Protein AF-A0A0M0G4I4-F1 (afdb_monomer_lite)

Foldseek 3Di:
DVLLLLLLLVLLLQADWDKDQDPDDDDDDDDDDDPDVVSVVSSVVSVVVLVVSVVVCVVPPPPPPPDDPPDDDQDDDPLRNLNCCRVPLSNVLSVLVSVLSVCLVVQVVPPPVSNLVSLVVSLVSLVVSLVSLVPDDHDDPLVVVLSVLSNVLSVLSSVLSVLVSCCVVPVVSSVVSVVSSVVSVVSSVVSVVSSCVVQVVSRIHIDDD

pLDDT: mean 72.02, std 23.61, range [25.58, 97.56]

Sequence (209 aa):
MKKILIIMLLALLLSGCGLQKAAKVLTADSEAEDKTAEAEAKLEESKKELERLKEEMDGSLGDALKEDSEGAASPGTPEEQFEHFVDVDMAEVGELEMDIQDRILQASEQPVEELIEVLDQAIIDYDEVIERVEAIKVDSEELQKAKEGALEGVNLYKESLVLYRETFDDPSKEAEMIAKGDEFEKSAAAFHDDLNELAAKYGYTYTQP

Organism: NCBI:txid189381

Radius of gyration: 17.95 Å; chains: 1; bounding box: 50×32×50 Å

Secondary structure (DSSP, 8-state):
-HHHHHHHHT--SSTT-EEEE-------------TTTHHHHHHHHHHHHHHHHHHHHHHHSTTTS-S-SS-PPPPSSHHHHHHHIIIIIIHHHHHHHHHHHHHHHHHTTS-HHHHHHHHHHHHHHHHHHHHHHHH----SHHHHHHHHHHHHHHHHHHHHHHHHHHTTT-GGGHHHHHHHHHHHHHHHHHHHHHHHHHHHHHTEEEE--

Structure (mmCIF, N/CA/C/O backbone):
data_AF-A0A0M0G4I4-F1
#
_entry.id   AF-A0A0M0G4I4-F1
#
loop_
_atom_site.group_PDB
_atom_site.id
_atom_site.type_symbol
_atom_site.label_atom_id
_atom_site.label_alt_id
_atom_site.label_comp_id
_atom_site.label_asym_id
_atom_site.label_entity_id
_atom_site.label_seq_id
_atom_site.pdbx_PDB_ins_code
_atom_site.Cartn_x
_atom_site.Cartn_y
_atom_site.Cartn_z
_atom_site.occupancy
_atom_site.B_iso_or_equiv
_atom_site.auth_seq_id
_atom_site.auth_comp_id
_atom_site.auth_asym_id
_atom_site.auth_atom_id
_atom_site.pdbx_PDB_model_num
ATOM 1 N N . MET A 1 1 ? 19.570 -2.386 -9.472 1.00 41.84 1 MET A N 1
ATOM 2 C CA . MET A 1 1 ? 18.477 -3.345 -9.758 1.00 41.84 1 MET A CA 1
ATOM 3 C C . MET A 1 1 ? 18.197 -4.281 -8.586 1.00 41.84 1 MET A C 1
ATOM 5 O O . MET A 1 1 ? 17.224 -4.014 -7.909 1.00 41.84 1 MET A O 1
ATOM 9 N N . LYS A 1 2 ? 19.040 -5.269 -8.225 1.00 33.91 2 LYS A N 1
ATOM 10 C CA . LYS A 1 2 ? 18.748 -6.137 -7.051 1.00 33.91 2 LYS A CA 1
ATOM 11 C C . LYS A 1 2 ? 18.517 -5.374 -5.735 1.00 33.91 2 LYS A C 1
ATOM 13 O O . LYS A 1 2 ? 17.589 -5.691 -5.022 1.00 33.91 2 LYS A O 1
ATOM 18 N N . LYS A 1 3 ? 19.299 -4.324 -5.455 1.00 35.59 3 LYS A N 1
ATOM 19 C CA . LYS A 1 3 ? 19.133 -3.482 -4.250 1.00 35.59 3 LYS A CA 1
ATOM 20 C C . LYS A 1 3 ? 17.876 -2.602 -4.243 1.00 35.59 3 LYS A C 1
ATOM 22 O O . LYS A 1 3 ? 17.444 -2.199 -3.179 1.00 35.59 3 LYS A O 1
ATOM 27 N N . ILE A 1 4 ? 17.332 -2.304 -5.422 1.00 45.53 4 ILE A N 1
ATOM 28 C CA . ILE A 1 4 ? 16.126 -1.481 -5.600 1.00 45.53 4 ILE A CA 1
ATOM 29 C C . ILE A 1 4 ? 14.891 -2.321 -5.271 1.00 45.53 4 ILE A C 1
ATOM 31 O O . ILE A 1 4 ? 14.022 -1.898 -4.525 1.00 45.53 4 ILE A O 1
ATOM 35 N N . LEU A 1 5 ? 14.886 -3.554 -5.777 1.00 43.03 5 LEU A N 1
ATOM 36 C CA . LEU A 1 5 ? 13.853 -4.549 -5.524 1.00 43.03 5 LEU A CA 1
ATOM 37 C C . LEU A 1 5 ? 13.680 -4.843 -4.030 1.00 43.03 5 LEU A C 1
ATOM 39 O O . LEU A 1 5 ? 12.562 -4.948 -3.558 1.00 43.03 5 LEU A O 1
ATOM 43 N N . ILE A 1 6 ? 14.784 -4.901 -3.280 1.00 41.69 6 ILE A N 1
ATOM 44 C CA . ILE A 1 6 ? 14.775 -5.145 -1.827 1.00 41.69 6 ILE A CA 1
ATOM 45 C C . ILE A 1 6 ? 14.033 -4.0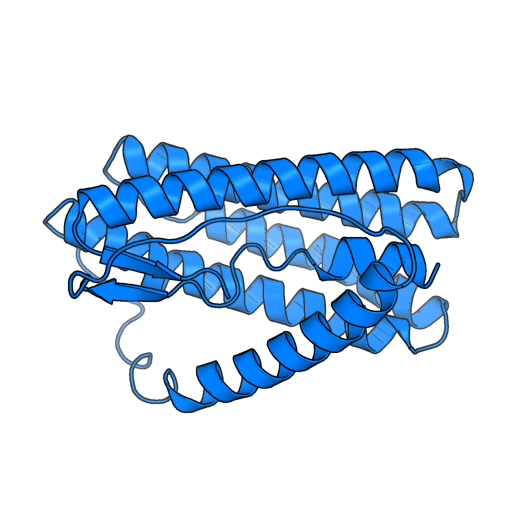41 -1.060 1.00 41.69 6 ILE A C 1
ATOM 47 O O . ILE A 1 6 ? 13.335 -4.347 -0.103 1.00 41.69 6 ILE A O 1
ATOM 51 N N . ILE A 1 7 ? 14.165 -2.778 -1.480 1.00 44.12 7 ILE A N 1
ATOM 52 C CA . ILE A 1 7 ? 13.488 -1.642 -0.833 1.00 44.12 7 ILE A CA 1
ATOM 53 C C . ILE A 1 7 ? 11.980 -1.693 -1.127 1.00 44.12 7 ILE A C 1
ATOM 55 O O . ILE A 1 7 ? 11.171 -1.458 -0.243 1.00 44.12 7 ILE A O 1
ATOM 59 N N . MET A 1 8 ? 11.587 -2.098 -2.340 1.00 44.47 8 MET A N 1
ATOM 60 C CA . MET A 1 8 ? 10.169 -2.225 -2.709 1.00 44.47 8 MET A CA 1
ATOM 61 C C . MET A 1 8 ? 9.466 -3.464 -2.153 1.00 44.47 8 MET A C 1
ATOM 63 O O . MET A 1 8 ? 8.244 -3.462 -2.065 1.00 44.47 8 MET A O 1
ATOM 67 N N . LEU A 1 9 ? 10.217 -4.506 -1.786 1.00 44.31 9 LEU A N 1
ATOM 68 C CA . LEU A 1 9 ? 9.689 -5.765 -1.244 1.00 44.31 9 LEU A CA 1
ATOM 69 C C . LEU A 1 9 ? 9.379 -5.716 0.256 1.00 44.31 9 LEU A C 1
ATOM 71 O O . LEU A 1 9 ? 8.634 -6.555 0.745 1.00 44.31 9 LEU A O 1
ATOM 75 N N . LEU A 1 10 ? 9.925 -4.738 0.985 1.00 46.41 10 LEU A N 1
ATOM 76 C CA . LEU A 1 10 ? 9.597 -4.485 2.396 1.00 46.41 10 LEU A CA 1
ATOM 77 C C . LEU A 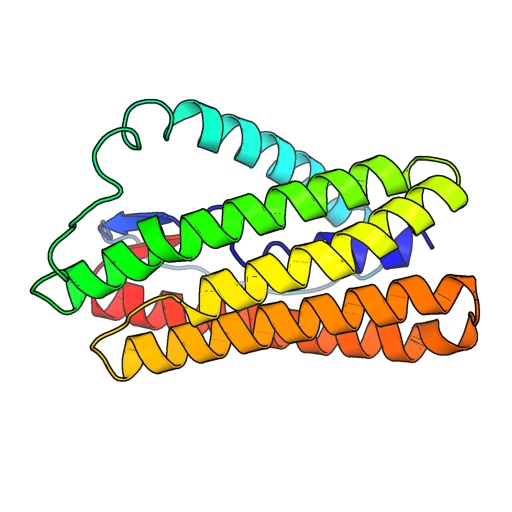1 10 ? 8.230 -3.794 2.575 1.00 46.41 10 LEU A C 1
ATOM 79 O O . LEU A 1 10 ? 7.825 -3.490 3.691 1.00 46.41 10 LEU A O 1
ATOM 83 N N . ALA A 1 11 ? 7.511 -3.564 1.478 1.00 46.81 11 ALA A N 1
ATOM 84 C CA . ALA A 1 11 ? 6.229 -2.880 1.409 1.00 46.81 11 ALA A CA 1
ATOM 85 C C . ALA A 1 11 ? 5.021 -3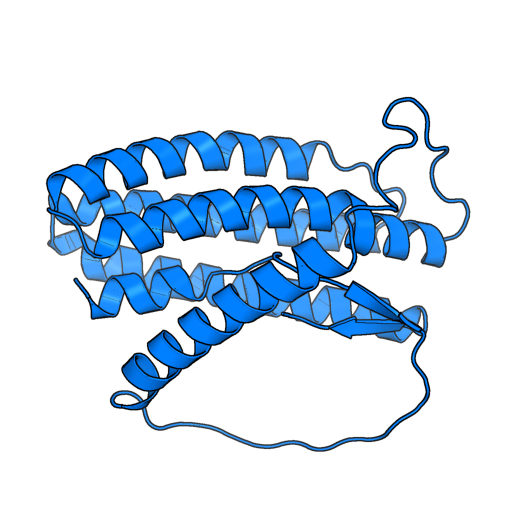.755 1.771 1.00 46.81 11 ALA A C 1
ATOM 87 O O . ALA A 1 11 ? 3.966 -3.673 1.145 1.00 46.81 11 ALA A O 1
ATOM 88 N N . LEU A 1 12 ? 5.168 -4.603 2.783 1.00 51.34 12 LEU A N 1
ATOM 89 C CA . LEU A 1 12 ? 4.065 -5.357 3.364 1.00 51.34 12 LEU A CA 1
ATOM 90 C C . LEU A 1 12 ? 3.257 -4.409 4.264 1.00 51.34 12 LEU A C 1
ATOM 92 O O . LEU A 1 12 ? 3.410 -4.412 5.481 1.00 51.34 12 LEU A O 1
ATOM 96 N N . LEU A 1 13 ? 2.438 -3.544 3.650 1.00 52.09 13 LEU A N 1
ATOM 97 C CA . LEU A 1 13 ? 1.583 -2.598 4.376 1.00 52.09 13 LEU A CA 1
ATOM 98 C C . LEU A 1 13 ? 0.568 -3.299 5.284 1.00 52.09 13 LEU A C 1
ATOM 100 O O . LEU A 1 13 ? 0.167 -2.725 6.286 1.00 52.09 13 LEU A O 1
ATOM 104 N N . LEU A 1 14 ? 0.056 -4.471 4.896 1.00 50.75 14 LEU A N 1
ATOM 105 C CA . LEU A 1 14 ? -1.190 -5.005 5.471 1.00 50.75 14 LEU A CA 1
ATOM 106 C C . LEU A 1 14 ? -1.235 -6.528 5.607 1.00 50.75 14 LEU A C 1
ATOM 108 O O . LEU A 1 14 ? -2.217 -7.085 6.096 1.00 50.75 14 LEU A O 1
ATOM 112 N N . SER A 1 15 ? -0.198 -7.231 5.165 1.00 40.00 15 SER A N 1
ATOM 113 C CA . SER A 1 15 ? -0.203 -8.689 5.055 1.00 40.00 15 SER A CA 1
ATOM 114 C C . SER A 1 15 ? -0.006 -9.366 6.414 1.00 40.00 15 SER A C 1
ATOM 116 O O . SER A 1 15 ? 1.083 -9.837 6.722 1.00 40.00 15 SER A O 1
ATOM 118 N N . GLY A 1 16 ? -1.063 -9.414 7.227 1.00 48.16 16 GLY A N 1
ATOM 119 C CA . GLY A 1 16 ? -1.112 -10.199 8.467 1.00 48.16 16 GLY A CA 1
ATOM 120 C C . GLY A 1 16 ? -1.343 -9.392 9.742 1.00 48.16 16 GLY A C 1
ATOM 121 O O . GLY A 1 16 ? -0.854 -9.768 10.806 1.00 48.16 16 GLY A O 1
ATOM 122 N N . CYS A 1 17 ? -2.071 -8.281 9.662 1.00 57.50 17 CYS A N 1
ATOM 123 C CA . CYS A 1 17 ? -2.451 -7.509 10.837 1.00 57.50 17 CYS A CA 1
ATOM 124 C C . CYS A 1 17 ? -3.452 -8.303 11.687 1.00 57.50 17 CYS A C 1
ATOM 126 O O . CYS A 1 17 ? -4.595 -8.484 11.286 1.00 57.50 17 CYS A O 1
ATOM 128 N N . GLY A 1 18 ? -3.014 -8.791 12.848 1.00 53.59 18 GLY A N 1
ATOM 129 C CA . GLY A 1 18 ? -3.869 -9.541 13.767 1.00 53.59 18 GLY A CA 1
ATOM 130 C C . GLY A 1 18 ? -4.005 -8.844 15.113 1.00 53.59 18 GLY A C 1
ATOM 131 O O . GLY A 1 18 ? -2.999 -8.501 15.754 1.00 53.59 18 GLY A O 1
ATOM 132 N N . LEU A 1 19 ? -5.244 -8.676 15.573 1.00 53.19 19 LEU A N 1
ATOM 133 C CA . LEU A 1 19 ? -5.531 -8.210 16.924 1.00 53.19 19 LEU A CA 1
ATOM 134 C C . LEU A 1 19 ? -5.525 -9.368 17.923 1.00 53.19 19 LEU A C 1
ATOM 136 O O . LEU A 1 19 ? -6.293 -10.324 17.852 1.00 53.19 19 LEU A O 1
ATOM 140 N N . GLN A 1 20 ? -4.682 -9.252 18.947 1.00 67.12 20 GLN A N 1
ATOM 141 C CA . GLN A 1 20 ? -4.711 -10.142 20.106 1.00 67.12 20 GLN A CA 1
ATOM 142 C C . GLN A 1 20 ? -5.132 -9.364 21.343 1.00 67.12 20 GLN A C 1
ATOM 144 O O . GLN A 1 20 ? -4.595 -8.304 21.646 1.00 67.12 20 GLN A O 1
ATOM 149 N N . LYS A 1 21 ? -6.078 -9.889 22.123 1.00 55.81 21 LYS A N 1
ATOM 150 C CA . LYS A 1 21 ? -6.485 -9.235 23.372 1.00 55.81 21 LYS A CA 1
ATOM 151 C C . LYS A 1 21 ? -5.290 -9.131 24.323 1.00 55.81 21 LYS A C 1
ATOM 153 O O . LYS A 1 21 ? -4.712 -10.151 24.705 1.00 55.81 21 LYS A O 1
ATOM 158 N N . ALA A 1 22 ? -4.935 -7.912 24.728 1.00 47.72 22 ALA A N 1
ATOM 159 C CA . ALA A 1 22 ? -3.676 -7.652 25.414 1.00 47.72 22 ALA A CA 1
ATOM 160 C C . ALA A 1 22 ? -3.642 -8.304 26.811 1.00 47.72 22 ALA A C 1
ATOM 162 O O . ALA A 1 22 ? -4.181 -7.785 27.795 1.00 47.72 22 ALA A O 1
ATOM 163 N N . ALA A 1 23 ? -2.957 -9.443 26.932 1.00 38.00 23 ALA A N 1
ATOM 164 C CA . ALA A 1 23 ? -2.500 -9.956 28.216 1.00 38.00 23 ALA A CA 1
ATOM 165 C C . ALA A 1 23 ? -1.221 -9.198 28.608 1.00 38.00 23 ALA A C 1
ATOM 167 O O . ALA A 1 23 ? -0.143 -9.434 28.081 1.00 38.00 23 ALA A O 1
ATOM 168 N N . LYS A 1 24 ? -1.375 -8.251 29.533 1.00 32.72 24 LYS A N 1
ATOM 169 C CA . LYS A 1 24 ? -0.354 -7.359 30.110 1.00 32.72 24 LYS A CA 1
ATOM 170 C C . LYS A 1 24 ? 1.061 -7.976 30.217 1.00 32.72 24 LYS A C 1
ATOM 172 O O . LYS A 1 24 ? 1.332 -8.697 31.177 1.00 32.72 24 LYS A O 1
ATOM 177 N N . VAL A 1 25 ? 1.982 -7.605 29.321 1.00 26.98 25 VAL A N 1
ATOM 178 C CA . VAL A 1 25 ? 3.437 -7.815 29.478 1.00 26.98 25 VAL A CA 1
ATOM 179 C C . VAL A 1 25 ? 4.199 -6.558 29.031 1.00 26.98 25 VAL A C 1
ATOM 181 O O . VAL A 1 25 ? 3.824 -5.889 28.077 1.00 26.98 25 VAL A O 1
ATOM 184 N N . LEU A 1 26 ? 5.213 -6.200 29.821 1.00 25.86 26 LEU A N 1
ATOM 185 C CA . LEU A 1 26 ? 5.980 -4.953 29.817 1.00 25.86 26 LEU A CA 1
ATOM 186 C C . LEU A 1 26 ? 7.220 -5.018 28.897 1.00 25.86 26 LEU A C 1
ATOM 188 O O . LEU A 1 26 ? 7.994 -5.959 29.023 1.00 25.86 26 LEU A O 1
ATOM 192 N N . THR A 1 27 ? 7.409 -3.959 28.093 1.00 29.94 27 THR A N 1
ATOM 193 C CA . THR A 1 27 ? 8.650 -3.226 27.703 1.00 29.94 27 THR A CA 1
ATOM 194 C C . THR A 1 27 ? 9.954 -3.970 27.347 1.00 29.94 27 THR A C 1
ATOM 196 O O . THR A 1 27 ? 10.492 -4.660 28.212 1.00 29.94 27 THR A O 1
ATOM 199 N N . ALA A 1 28 ? 10.590 -3.609 26.213 1.00 26.08 28 ALA A N 1
ATOM 200 C CA . ALA A 1 28 ? 11.910 -2.925 26.172 1.00 26.08 28 ALA A CA 1
ATOM 201 C C . ALA A 1 28 ? 12.405 -2.566 24.740 1.00 26.08 28 ALA A C 1
ATOM 203 O O . ALA A 1 28 ? 12.290 -3.374 23.826 1.00 26.08 28 ALA A O 1
ATOM 204 N N . ASP A 1 29 ? 12.993 -1.363 24.633 1.00 25.58 29 ASP A N 1
ATOM 205 C CA . ASP A 1 29 ? 13.711 -0.693 23.522 1.00 25.58 29 ASP A CA 1
ATOM 206 C C . ASP A 1 29 ? 14.961 -1.414 22.955 1.00 25.58 29 ASP A C 1
ATOM 208 O O . ASP A 1 29 ? 15.634 -2.126 23.704 1.00 25.58 29 ASP A O 1
ATOM 212 N N . SER A 1 30 ? 15.382 -1.063 21.715 1.00 28.38 30 SER A N 1
ATOM 213 C CA . SER A 1 30 ? 16.618 -0.264 21.428 1.00 28.38 30 SER A CA 1
ATOM 214 C C . SER A 1 30 ? 17.296 -0.510 20.048 1.00 28.38 30 SER A C 1
ATOM 216 O O . SER A 1 30 ? 17.773 -1.602 19.768 1.00 28.38 30 SER A O 1
ATOM 218 N N . GLU A 1 31 ? 17.374 0.581 19.259 1.00 26.33 31 GLU A N 1
ATOM 219 C CA . GLU A 1 31 ? 18.463 1.138 18.398 1.00 26.33 31 GLU A CA 1
ATOM 220 C C . GLU A 1 31 ? 19.248 0.330 17.313 1.00 26.33 31 GLU A C 1
ATOM 222 O O . GLU A 1 31 ? 20.144 -0.452 17.604 1.00 26.33 31 GLU A O 1
ATOM 227 N N . ALA A 1 32 ? 18.989 0.708 16.044 1.00 30.16 32 ALA A N 1
ATOM 228 C CA . ALA A 1 32 ? 19.837 1.366 15.009 1.00 30.16 32 ALA A CA 1
ATOM 229 C C . ALA A 1 32 ? 21.209 0.831 14.461 1.00 30.16 32 ALA A C 1
ATOM 231 O O . ALA A 1 32 ? 22.231 0.861 15.140 1.00 30.16 32 ALA A O 1
ATOM 232 N N . GLU A 1 33 ? 21.192 0.629 13.120 1.00 29.53 33 GLU A N 1
ATOM 233 C CA . GLU A 1 33 ? 22.173 0.864 12.009 1.00 29.53 33 GLU A CA 1
ATOM 234 C C . GLU A 1 33 ? 23.404 -0.053 11.739 1.00 29.53 33 GLU A C 1
ATOM 236 O O . GLU A 1 33 ? 24.394 0.017 12.462 1.00 29.53 33 GLU A O 1
ATOM 241 N N . ASP A 1 34 ? 23.442 -0.720 10.553 1.00 29.42 34 ASP A N 1
ATOM 242 C CA . ASP A 1 34 ? 24.621 -0.748 9.635 1.00 29.42 34 ASP A CA 1
ATOM 243 C C . ASP A 1 34 ? 24.264 -1.096 8.149 1.00 29.42 34 ASP A C 1
ATOM 245 O O . ASP A 1 34 ? 24.125 -2.248 7.721 1.00 29.42 34 ASP A O 1
ATOM 249 N N . LYS A 1 35 ? 24.158 -0.055 7.310 1.00 48.06 35 LYS A N 1
ATOM 250 C CA . LYS A 1 35 ? 23.448 0.010 6.007 1.00 48.06 35 LYS A CA 1
ATOM 251 C C . LYS A 1 35 ? 24.117 -0.638 4.778 1.00 48.06 35 LYS A C 1
ATOM 253 O O . LYS A 1 35 ? 24.098 -0.062 3.687 1.00 48.06 35 LYS A O 1
ATOM 258 N N . THR A 1 36 ? 24.710 -1.831 4.841 1.00 41.81 36 THR A N 1
ATOM 259 C CA . THR A 1 36 ? 25.049 -2.528 3.565 1.00 41.81 36 THR A CA 1
ATOM 260 C C . THR A 1 36 ? 25.011 -4.052 3.598 1.00 41.81 36 THR A C 1
ATOM 262 O O . THR A 1 36 ? 24.634 -4.644 2.591 1.00 41.81 36 THR A O 1
ATOM 265 N N . ALA A 1 37 ? 25.329 -4.684 4.729 1.00 39.00 37 ALA A N 1
ATOM 266 C CA . ALA A 1 37 ? 25.063 -6.111 4.946 1.00 39.00 37 ALA A CA 1
ATOM 267 C C . ALA A 1 37 ? 23.621 -6.347 5.434 1.00 39.00 37 ALA A C 1
ATOM 269 O O . ALA A 1 37 ? 23.027 -7.384 5.158 1.00 39.00 37 ALA A O 1
ATOM 270 N N . GLU A 1 38 ? 23.045 -5.339 6.094 1.00 41.69 38 GLU A N 1
ATOM 271 C CA . GLU A 1 38 ? 21.676 -5.336 6.600 1.00 41.69 38 GLU A CA 1
ATOM 272 C C . GLU A 1 38 ? 20.638 -5.436 5.475 1.00 41.69 38 GLU A C 1
ATOM 274 O O . GLU A 1 38 ? 19.623 -6.069 5.673 1.00 41.69 38 GLU A O 1
ATOM 279 N N . ALA A 1 39 ? 20.894 -4.916 4.268 1.00 37.53 39 ALA A N 1
ATOM 280 C CA . ALA A 1 39 ? 19.941 -5.033 3.156 1.00 37.53 39 ALA A CA 1
ATOM 281 C C . ALA A 1 39 ? 19.845 -6.463 2.588 1.00 37.53 39 ALA A C 1
ATOM 283 O O . ALA A 1 39 ? 18.775 -6.898 2.182 1.00 37.53 39 ALA A O 1
ATOM 284 N N . GLU A 1 40 ? 20.953 -7.210 2.559 1.00 33.75 40 GLU A N 1
ATOM 285 C CA . GLU A 1 40 ? 20.948 -8.614 2.117 1.00 33.75 40 GLU A CA 1
ATOM 286 C C . GLU A 1 40 ? 20.436 -9.545 3.224 1.00 33.75 40 GLU A C 1
ATOM 288 O O . GLU A 1 40 ? 19.732 -10.507 2.930 1.00 33.75 40 GLU A O 1
ATOM 293 N N . ALA A 1 41 ? 20.732 -9.232 4.491 1.00 44.12 41 ALA A N 1
ATOM 294 C CA . ALA A 1 41 ? 20.168 -9.937 5.638 1.00 44.12 41 ALA A CA 1
ATOM 295 C C . ALA A 1 41 ? 18.660 -9.684 5.777 1.00 44.12 41 ALA A C 1
ATOM 297 O O . ALA A 1 41 ? 17.922 -10.647 5.923 1.00 44.12 41 ALA A O 1
ATOM 298 N N . LYS A 1 42 ? 18.206 -8.431 5.629 1.00 42.09 42 LYS A N 1
ATOM 299 C CA . LYS A 1 42 ? 16.784 -8.065 5.580 1.00 42.09 42 LYS A CA 1
ATOM 300 C C . LYS A 1 42 ? 16.078 -8.711 4.403 1.00 42.09 42 LYS A C 1
ATOM 302 O O . LYS A 1 42 ? 14.965 -9.150 4.575 1.00 42.09 42 LYS A O 1
ATOM 307 N N . LEU A 1 43 ? 16.706 -8.839 3.231 1.00 38.44 43 LEU A N 1
ATOM 308 C CA . LEU A 1 43 ? 16.081 -9.553 2.112 1.00 38.44 43 LEU A CA 1
ATOM 309 C C . LEU A 1 43 ? 15.826 -11.026 2.450 1.00 38.44 43 LEU A C 1
ATOM 311 O O . LEU A 1 43 ? 14.755 -11.546 2.159 1.00 38.44 43 LEU A O 1
ATOM 315 N N . GLU A 1 44 ? 16.821 -11.705 3.016 1.00 39.94 44 GLU A N 1
ATOM 316 C CA . GLU A 1 44 ? 16.691 -13.120 3.364 1.00 39.94 44 GLU A CA 1
ATOM 317 C C . GLU A 1 44 ? 15.755 -13.320 4.566 1.00 39.94 44 GLU A C 1
ATOM 319 O O . GLU A 1 44 ? 15.021 -14.303 4.620 1.00 39.94 44 GLU A O 1
ATOM 324 N N . GLU A 1 45 ? 15.749 -12.374 5.506 1.00 44.62 45 GLU A N 1
ATOM 325 C CA . GLU A 1 45 ? 14.824 -12.315 6.636 1.00 44.62 45 GLU A CA 1
ATOM 326 C C . GLU A 1 45 ? 13.397 -12.053 6.158 1.00 44.62 45 GLU A C 1
ATOM 328 O O . GLU A 1 45 ? 12.549 -12.889 6.421 1.00 44.62 45 GLU A O 1
ATOM 333 N N . SER A 1 46 ? 13.151 -11.029 5.338 1.00 44.72 46 SER A N 1
ATOM 334 C CA . SER A 1 46 ? 11.844 -10.737 4.741 1.00 44.72 46 SER A CA 1
ATOM 335 C C . SER A 1 46 ? 11.346 -11.861 3.844 1.00 44.72 46 SER A C 1
ATOM 337 O O . SER A 1 46 ? 10.169 -12.179 3.893 1.00 44.72 46 SER A O 1
ATOM 339 N N . LYS A 1 47 ? 12.206 -12.527 3.059 1.00 44.88 47 LYS A N 1
ATOM 340 C CA . LYS A 1 47 ? 11.804 -13.723 2.293 1.00 44.88 47 LYS A CA 1
ATOM 341 C C . LYS A 1 47 ? 11.350 -14.853 3.214 1.00 44.88 47 LYS A C 1
ATOM 343 O O . LYS A 1 47 ? 10.358 -15.518 2.940 1.00 44.88 47 LYS A O 1
ATOM 348 N N . LYS A 1 48 ? 12.081 -15.072 4.304 1.00 52.16 48 LYS A N 1
ATOM 349 C CA . LYS A 1 48 ? 11.802 -16.137 5.268 1.00 52.16 48 LYS A CA 1
ATOM 350 C C . LYS A 1 48 ? 10.611 -15.816 6.172 1.00 52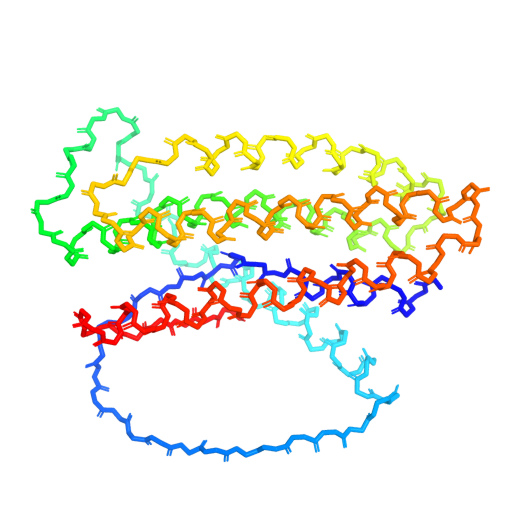.16 48 LYS A C 1
ATOM 352 O O . LYS A 1 48 ? 9.901 -16.726 6.586 1.00 52.16 48 LYS A O 1
ATOM 357 N N . GLU A 1 49 ? 10.402 -14.544 6.474 1.00 47.72 49 GLU A N 1
ATOM 358 C CA . GLU A 1 49 ? 9.252 -14.000 7.189 1.00 47.72 49 GLU A CA 1
ATOM 359 C C . GLU A 1 49 ? 8.008 -14.081 6.306 1.00 47.72 49 GLU A C 1
ATOM 361 O O . GLU A 1 49 ? 7.010 -14.632 6.746 1.00 47.72 49 GLU A O 1
ATOM 366 N N . LEU A 1 50 ? 8.107 -13.732 5.018 1.00 43.47 50 LEU A N 1
ATOM 367 C CA . LEU A 1 50 ? 7.045 -13.913 4.022 1.00 43.47 50 LEU A CA 1
ATOM 368 C C . LEU A 1 50 ? 6.657 -15.393 3.847 1.00 43.47 50 LEU A C 1
ATOM 370 O O . LEU A 1 50 ? 5.475 -15.733 3.858 1.00 43.47 50 LEU A O 1
ATOM 374 N N . GLU A 1 51 ? 7.634 -16.301 3.733 1.00 50.59 51 GLU A N 1
ATOM 375 C CA . GLU A 1 51 ? 7.368 -17.748 3.683 1.00 50.59 51 GLU A CA 1
ATOM 376 C C . GLU A 1 51 ? 6.715 -18.259 4.975 1.00 50.59 51 GLU A C 1
ATOM 378 O O . GLU A 1 51 ? 5.806 -19.088 4.926 1.00 50.59 51 GLU A O 1
ATOM 383 N N . ARG A 1 52 ? 7.134 -17.744 6.136 1.00 52.38 52 ARG A N 1
ATOM 384 C CA . ARG A 1 52 ? 6.535 -18.093 7.427 1.00 52.38 52 ARG A CA 1
ATOM 385 C C . ARG A 1 52 ? 5.106 -17.554 7.560 1.00 52.38 52 ARG A C 1
ATOM 387 O O . ARG A 1 52 ? 4.240 -18.278 8.040 1.00 52.38 52 ARG A O 1
ATOM 394 N N . LEU A 1 53 ? 4.848 -16.324 7.125 1.00 46.19 53 LEU A N 1
ATOM 395 C CA . LEU A 1 53 ? 3.522 -15.701 7.130 1.00 46.19 53 LEU A CA 1
ATOM 396 C C . LEU A 1 53 ? 2.552 -16.466 6.226 1.00 46.19 53 LEU A C 1
ATOM 398 O O . LEU A 1 53 ? 1.406 -16.697 6.606 1.00 46.19 53 LEU A O 1
ATOM 402 N N . LYS A 1 54 ? 3.037 -16.962 5.082 1.00 45.38 54 LYS A N 1
ATOM 403 C CA . LYS A 1 54 ? 2.279 -17.860 4.203 1.00 45.38 54 LYS A CA 1
ATOM 404 C C . LYS A 1 54 ? 1.867 -19.151 4.916 1.00 45.38 54 LYS A C 1
ATOM 406 O O . LYS A 1 54 ? 0.720 -19.570 4.795 1.00 45.38 54 LYS A O 1
ATOM 411 N N . GLU A 1 55 ? 2.769 -19.758 5.688 1.00 48.44 55 GLU A N 1
ATOM 412 C CA . GLU A 1 55 ? 2.465 -20.958 6.483 1.00 48.44 55 GLU A CA 1
ATOM 413 C C . GLU A 1 55 ? 1.529 -20.672 7.677 1.00 48.44 55 GLU A C 1
ATOM 415 O O . GLU A 1 55 ? 0.715 -21.529 8.036 1.00 48.44 55 GLU A O 1
ATOM 420 N N . GLU A 1 56 ? 1.608 -19.486 8.288 1.00 47.03 56 GLU A N 1
ATOM 421 C CA . GLU A 1 56 ? 0.746 -19.086 9.411 1.00 47.03 56 GLU A CA 1
ATOM 422 C C . GLU A 1 56 ? -0.677 -18.696 8.968 1.00 47.03 56 GLU A C 1
ATOM 424 O O . GLU A 1 56 ? -1.641 -19.084 9.638 1.00 47.03 56 GLU A O 1
ATOM 429 N N . MET A 1 57 ? -0.841 -18.029 7.819 1.00 39.88 57 MET A N 1
ATOM 430 C CA . MET A 1 57 ? -2.164 -17.711 7.259 1.00 39.88 57 MET A CA 1
ATOM 431 C C . MET A 1 57 ? -2.907 -18.952 6.756 1.00 39.88 57 MET A C 1
ATOM 433 O O . MET A 1 57 ? -4.071 -19.145 7.118 1.00 39.88 57 MET A O 1
ATOM 437 N N . ASP A 1 58 ? -2.237 -19.847 6.017 1.00 41.00 58 ASP A N 1
ATOM 438 C CA . ASP A 1 58 ? -2.846 -21.111 5.560 1.00 41.00 58 ASP A CA 1
ATOM 439 C C . ASP A 1 58 ? -3.267 -22.005 6.746 1.00 41.00 58 ASP A C 1
ATOM 441 O O . ASP A 1 58 ? -4.216 -22.790 6.649 1.00 41.00 58 ASP A O 1
ATOM 445 N N . GLY A 1 59 ? -2.578 -21.887 7.889 1.00 35.47 59 GLY A N 1
ATOM 446 C CA . GLY A 1 59 ? -2.832 -22.679 9.092 1.00 35.47 59 GLY A CA 1
ATOM 447 C C . GLY A 1 59 ? -3.964 -22.171 9.993 1.00 35.47 59 GLY A C 1
ATOM 448 O O . GLY A 1 59 ? -4.532 -22.976 10.736 1.00 35.47 59 GLY A O 1
ATOM 449 N N . SER A 1 60 ? -4.302 -20.874 9.948 1.00 40.50 60 SER A N 1
ATOM 450 C CA . SER A 1 60 ? -5.232 -20.251 10.907 1.00 40.50 60 SER A CA 1
ATOM 451 C C . SER A 1 60 ? -6.558 -19.761 10.307 1.00 40.50 60 SER A C 1
ATOM 453 O O . SER A 1 60 ? -7.527 -19.631 11.055 1.00 40.50 60 SER A O 1
ATOM 455 N N . LEU A 1 61 ? -6.644 -19.514 8.993 1.00 38.91 61 LEU A N 1
ATOM 456 C CA . LEU A 1 61 ? -7.827 -18.885 8.372 1.00 38.91 61 LEU A CA 1
ATOM 457 C C . LEU A 1 61 ? -8.761 -19.842 7.617 1.00 38.91 61 LEU A C 1
ATOM 459 O O . LEU A 1 61 ? -9.928 -19.514 7.390 1.00 38.91 61 LEU A O 1
ATOM 463 N N . GLY A 1 62 ? -8.302 -21.052 7.283 1.00 33.66 62 GLY A N 1
ATOM 464 C CA . GLY A 1 62 ? -9.039 -21.977 6.411 1.00 33.66 62 GLY A CA 1
ATOM 465 C C . GLY A 1 62 ? -10.409 -22.455 6.923 1.00 33.66 62 GLY A C 1
ATOM 466 O O . GLY A 1 62 ? -11.205 -22.943 6.118 1.00 33.66 62 GLY A O 1
ATOM 467 N N . ASP A 1 63 ? -10.702 -22.307 8.221 1.00 34.09 63 ASP A N 1
ATOM 468 C CA . ASP A 1 63 ? -11.941 -22.804 8.847 1.00 34.09 63 ASP A CA 1
ATOM 469 C C . ASP A 1 63 ? -12.887 -21.687 9.344 1.00 34.09 63 ASP A C 1
ATOM 471 O O . ASP A 1 63 ? -14.016 -21.981 9.728 1.00 34.09 63 ASP A O 1
ATOM 475 N N . ALA A 1 64 ? -12.472 -20.409 9.315 1.00 42.00 64 ALA A N 1
ATOM 476 C CA . ALA A 1 64 ? -13.258 -19.292 9.868 1.00 42.00 64 ALA A CA 1
ATOM 477 C C . ALA A 1 64 ? -13.902 -18.365 8.815 1.00 42.00 64 ALA A C 1
ATOM 479 O O . ALA A 1 64 ? -14.865 -17.677 9.135 1.00 42.00 64 ALA A O 1
ATOM 480 N N . LEU A 1 65 ? -13.431 -18.365 7.561 1.00 41.81 65 LEU A N 1
ATOM 481 C CA . LEU A 1 65 ? -13.838 -17.385 6.533 1.00 41.81 65 LEU A CA 1
ATOM 482 C C . LEU A 1 65 ? -14.889 -17.876 5.514 1.00 41.81 65 LEU A C 1
ATOM 484 O O . LEU A 1 65 ? -14.962 -17.384 4.389 1.00 41.81 65 LEU A O 1
ATOM 488 N N . LYS A 1 66 ? -15.728 -18.858 5.863 1.00 39.12 66 LYS A N 1
ATOM 489 C CA . LYS A 1 66 ? -16.817 -19.332 4.980 1.00 39.12 66 LYS A CA 1
ATOM 490 C C . LYS A 1 66 ? -18.193 -19.253 5.633 1.00 39.12 66 LYS A C 1
ATOM 492 O O . LYS A 1 66 ? -18.854 -20.273 5.752 1.00 39.12 66 LYS A O 1
ATOM 497 N N . GLU A 1 67 ? -18.602 -18.056 6.031 1.00 37.53 67 GLU A N 1
ATOM 498 C CA . GLU A 1 67 ? -19.978 -17.619 6.362 1.00 37.53 67 GLU A CA 1
ATOM 499 C C . GLU A 1 67 ? -19.801 -16.150 6.808 1.00 37.53 67 GLU A C 1
ATOM 501 O O . GLU A 1 67 ? -19.091 -15.913 7.770 1.00 37.53 67 GLU A O 1
ATOM 506 N N . ASP A 1 68 ? -20.258 -15.059 6.196 1.00 38.16 68 ASP A N 1
ATOM 507 C CA . ASP A 1 68 ? -21.254 -14.758 5.179 1.00 38.16 68 ASP A CA 1
ATOM 508 C C . ASP A 1 68 ? -20.880 -13.387 4.563 1.00 38.16 68 ASP A C 1
ATOM 510 O O . ASP A 1 68 ? -20.817 -12.383 5.268 1.00 38.16 68 ASP A O 1
ATOM 514 N N . SER A 1 69 ? -20.676 -13.308 3.244 1.00 41.97 69 SER A N 1
ATOM 515 C CA . SER A 1 69 ? -20.383 -12.047 2.524 1.00 41.97 69 SER A CA 1
ATOM 516 C C . SER A 1 69 ? -21.647 -11.226 2.179 1.00 41.97 69 SER A C 1
ATOM 518 O O . SER A 1 69 ? -21.588 -10.203 1.503 1.00 41.97 69 SER A O 1
ATOM 520 N N . GLU A 1 70 ? -22.826 -11.606 2.674 1.00 37.34 70 GLU A N 1
ATOM 521 C CA . GLU A 1 70 ? -24.065 -10.855 2.433 1.00 37.34 70 GLU A CA 1
ATOM 522 C C . GLU A 1 70 ? -24.811 -10.569 3.743 1.00 37.34 70 GLU A C 1
ATOM 524 O O . GLU A 1 70 ? -25.820 -11.196 4.059 1.00 37.34 70 GLU A O 1
ATOM 529 N N . GLY A 1 71 ? -24.344 -9.564 4.495 1.00 37.31 71 GLY A N 1
ATOM 530 C CA . GLY A 1 71 ? -25.176 -8.895 5.504 1.00 37.31 71 GLY A CA 1
ATOM 531 C C . GLY A 1 71 ? -24.654 -8.837 6.939 1.00 37.31 71 GLY A C 1
ATOM 532 O O . GLY A 1 71 ? -25.483 -8.778 7.850 1.00 37.31 71 GLY A O 1
ATOM 533 N N . ALA A 1 72 ? -23.337 -8.803 7.169 1.00 42.91 72 ALA A N 1
ATOM 534 C CA . ALA A 1 72 ? -22.805 -8.470 8.490 1.00 42.91 72 ALA A CA 1
ATOM 535 C C . ALA A 1 72 ? -23.354 -7.099 8.938 1.00 42.91 72 ALA A C 1
ATOM 537 O O . ALA A 1 72 ? -23.170 -6.076 8.275 1.00 42.91 72 ALA A O 1
ATOM 538 N N . ALA A 1 73 ? -24.128 -7.090 10.025 1.00 46.72 73 ALA A N 1
ATOM 539 C CA . ALA A 1 73 ? -24.592 -5.857 10.644 1.00 46.72 73 ALA A CA 1
ATOM 540 C C . ALA A 1 73 ? -23.365 -5.054 11.095 1.00 46.72 73 ALA A C 1
ATOM 542 O O . ALA A 1 73 ? -22.466 -5.645 11.688 1.00 46.72 73 ALA A O 1
ATOM 543 N N . SER A 1 74 ? -23.340 -3.740 10.824 1.00 52.91 74 SER A N 1
ATOM 544 C CA . SER A 1 74 ? -22.249 -2.870 11.287 1.00 52.91 74 SER A CA 1
ATOM 545 C C . SER A 1 74 ? -21.990 -3.139 12.778 1.00 52.91 74 SER A C 1
ATOM 547 O O . SER A 1 74 ? -22.965 -3.135 13.547 1.00 52.91 74 SER A O 1
ATOM 549 N N . PRO A 1 75 ? -20.741 -3.432 13.186 1.00 64.12 75 PRO A N 1
ATOM 550 C CA . PRO A 1 75 ? -20.426 -3.750 14.571 1.00 64.12 75 PRO A CA 1
ATOM 551 C C . PRO A 1 75 ? -20.887 -2.626 15.509 1.00 64.12 75 PRO A C 1
ATOM 553 O O . PRO A 1 75 ? -20.859 -1.440 15.163 1.00 64.12 75 PRO A O 1
ATOM 556 N N . GLY A 1 76 ? -21.404 -2.998 16.681 1.00 75.44 76 GLY A N 1
ATOM 557 C CA . GLY A 1 76 ? -22.194 -2.095 17.514 1.00 75.44 76 GLY A CA 1
ATOM 558 C C . GLY A 1 76 ? -21.352 -1.165 18.382 1.00 75.44 76 GLY A C 1
ATOM 559 O O . GLY A 1 76 ? -21.771 -0.032 18.637 1.00 75.44 76 GLY A O 1
ATOM 560 N N . THR A 1 77 ? -20.189 -1.626 18.853 1.00 87.56 77 THR A N 1
ATOM 561 C CA . THR A 1 77 ? -19.279 -0.814 19.678 1.00 87.56 77 THR A CA 1
ATOM 562 C C . THR A 1 77 ? -18.047 -0.346 18.896 1.00 87.56 77 THR A C 1
ATOM 564 O O . THR A 1 77 ? -17.653 -1.002 17.934 1.00 87.56 77 THR A O 1
ATOM 567 N N . PRO A 1 78 ? -17.401 0.768 19.295 1.00 85.94 78 PRO A N 1
ATOM 568 C CA . PRO A 1 78 ? -16.156 1.221 18.669 1.00 85.94 78 PRO A CA 1
ATOM 569 C C . PRO A 1 78 ? -15.048 0.159 18.660 1.00 85.94 78 PRO A C 1
ATOM 571 O O . PRO A 1 78 ? -14.300 0.072 17.693 1.00 85.94 78 PRO A O 1
ATOM 574 N N . GLU A 1 79 ? -14.966 -0.662 19.711 1.00 87.31 79 GLU A N 1
ATOM 575 C CA . GLU A 1 79 ? -14.041 -1.796 19.795 1.00 87.31 79 GLU A CA 1
ATOM 576 C C . GLU A 1 79 ? -14.340 -2.844 18.718 1.00 87.31 79 GLU A C 1
ATOM 578 O O . GLU A 1 79 ? -13.434 -3.245 17.999 1.00 87.31 79 GLU A O 1
ATOM 583 N N . GLU A 1 80 ? -15.607 -3.251 18.573 1.00 88.06 80 GLU A N 1
ATOM 584 C CA . GLU A 1 80 ? -16.018 -4.237 17.565 1.00 88.06 80 GLU A CA 1
ATOM 585 C C . GLU A 1 80 ? -15.832 -3.693 16.137 1.00 88.06 80 GLU A C 1
ATOM 587 O O . GLU A 1 80 ? -15.509 -4.445 15.223 1.00 88.06 80 GLU A O 1
ATOM 592 N N . GLN A 1 81 ? -16.012 -2.382 15.936 1.00 89.06 81 GLN A N 1
ATOM 593 C CA . GLN A 1 81 ? -15.760 -1.726 14.648 1.00 89.06 81 GLN A CA 1
ATOM 594 C C . GLN A 1 81 ? -14.272 -1.695 14.308 1.00 89.06 81 GLN A C 1
ATOM 596 O O . GLN A 1 81 ? -13.909 -1.889 13.153 1.00 89.06 81 GLN A O 1
ATOM 601 N N . PHE A 1 82 ? -13.412 -1.451 15.299 1.00 89.88 82 PHE A N 1
ATOM 602 C CA . PHE A 1 82 ? -11.966 -1.495 15.114 1.00 89.88 82 PHE A CA 1
ATOM 603 C C . PHE A 1 82 ? -11.463 -2.919 14.855 1.00 89.88 82 PHE A C 1
ATOM 605 O O . PHE A 1 82 ? -10.651 -3.111 13.956 1.00 89.88 82 PHE A O 1
ATOM 612 N N . GLU A 1 83 ? -11.984 -3.909 15.584 1.00 88.00 83 GLU A N 1
ATOM 613 C CA . GLU A 1 83 ? -11.678 -5.326 15.354 1.00 88.00 83 GLU A CA 1
ATOM 614 C C . GLU A 1 83 ? -12.067 -5.749 13.934 1.00 88.00 83 GLU A C 1
ATOM 616 O O . GLU A 1 83 ? -11.231 -6.270 13.205 1.00 88.00 83 GLU A O 1
ATOM 621 N N . HIS A 1 84 ? -13.285 -5.420 13.491 1.00 88.62 84 HIS A N 1
ATOM 622 C CA . HIS A 1 84 ? -13.719 -5.699 12.120 1.00 88.62 84 HIS A CA 1
ATOM 623 C C . HIS A 1 84 ? -12.859 -4.981 11.073 1.00 88.62 84 HIS A C 1
ATOM 625 O O . HIS A 1 84 ? -12.483 -5.580 10.069 1.00 88.62 84 HIS A O 1
ATOM 631 N N . PHE A 1 85 ? -12.530 -3.707 11.307 1.00 90.19 85 PHE A N 1
ATOM 632 C CA . PHE A 1 85 ? -11.692 -2.944 10.389 1.00 90.19 85 PHE A CA 1
ATOM 633 C C . PHE A 1 85 ? -10.337 -3.628 10.174 1.00 90.19 85 PHE A C 1
ATOM 635 O O . PHE A 1 85 ? -9.920 -3.795 9.036 1.00 90.19 85 PHE A O 1
ATOM 642 N N . VAL A 1 86 ? -9.658 -4.058 11.240 1.00 86.94 86 VAL A N 1
ATOM 643 C CA . VAL A 1 86 ? -8.330 -4.681 11.124 1.00 86.94 86 VAL A CA 1
ATOM 644 C C . VAL A 1 86 ? -8.416 -6.130 10.640 1.00 86.94 86 VAL A C 1
ATOM 646 O O . VAL A 1 86 ? -7.786 -6.469 9.641 1.00 86.94 86 VAL A O 1
ATOM 649 N N . ASP A 1 87 ? -9.193 -6.973 11.322 1.00 84.25 87 ASP A N 1
ATOM 650 C CA . ASP A 1 87 ? -9.148 -8.430 11.134 1.00 84.25 87 ASP A CA 1
ATOM 651 C C . ASP A 1 87 ? -9.984 -8.910 9.935 1.00 84.25 87 ASP A C 1
ATOM 653 O O . ASP A 1 87 ? -9.837 -10.053 9.503 1.00 84.25 87 ASP A O 1
ATOM 657 N N . VAL A 1 88 ? -10.874 -8.064 9.402 1.00 85.75 88 VAL A N 1
ATOM 658 C CA . VAL A 1 88 ? -11.695 -8.382 8.224 1.00 85.75 88 VAL A CA 1
ATOM 659 C C . VAL A 1 88 ? -11.338 -7.457 7.071 1.00 85.75 88 VAL A C 1
ATOM 661 O O . VAL A 1 88 ? -10.769 -7.907 6.081 1.00 85.75 88 VAL A O 1
ATOM 664 N N . ASP A 1 89 ? -11.635 -6.161 7.197 1.00 89.06 89 ASP A N 1
ATOM 665 C CA . ASP A 1 89 ? -11.558 -5.251 6.051 1.00 89.06 89 ASP A CA 1
ATOM 666 C C . ASP A 1 89 ? -10.111 -5.078 5.557 1.00 89.06 89 ASP A C 1
ATOM 668 O O . ASP A 1 89 ? -9.835 -5.211 4.363 1.00 89.06 89 ASP A O 1
ATOM 672 N N . MET A 1 90 ? -9.174 -4.809 6.470 1.00 87.31 90 MET A N 1
ATOM 673 C CA . MET A 1 90 ? -7.763 -4.624 6.129 1.00 87.31 90 MET A CA 1
ATOM 674 C C . MET A 1 90 ? -7.039 -5.946 5.853 1.00 87.31 90 MET A C 1
ATOM 676 O O . MET A 1 90 ? -6.116 -5.955 5.040 1.00 87.31 90 MET A O 1
ATOM 680 N N . ALA A 1 91 ? -7.472 -7.057 6.457 1.00 83.00 91 ALA A N 1
ATOM 681 C CA . ALA A 1 91 ? -6.936 -8.383 6.156 1.00 83.00 91 ALA A CA 1
ATOM 682 C C . ALA A 1 91 ? -7.194 -8.781 4.691 1.00 83.00 91 ALA A C 1
ATOM 684 O O . ALA A 1 91 ? -6.269 -9.198 3.997 1.00 83.00 91 ALA A O 1
ATOM 685 N N . GLU A 1 92 ? -8.413 -8.563 4.184 1.00 84.44 92 GLU A N 1
ATOM 686 C CA . GLU A 1 92 ? -8.754 -8.825 2.777 1.00 84.44 92 GLU A CA 1
ATOM 687 C C . GLU A 1 92 ? -7.927 -7.966 1.804 1.00 84.44 92 GLU A C 1
ATOM 689 O O . GLU A 1 92 ? -7.524 -8.437 0.740 1.00 84.44 92 GLU A O 1
ATOM 694 N N . VAL A 1 93 ? -7.656 -6.704 2.156 1.00 87.00 93 VAL A N 1
ATOM 695 C CA . VAL A 1 93 ? -6.767 -5.832 1.368 1.00 87.00 93 VAL A CA 1
ATOM 696 C C . VAL A 1 93 ? -5.331 -6.363 1.402 1.00 87.00 93 VAL A C 1
ATOM 698 O O . VAL A 1 93 ? -4.679 -6.440 0.361 1.00 87.00 93 VAL A O 1
ATOM 701 N N . GLY A 1 94 ? -4.854 -6.775 2.579 1.00 83.06 94 GLY A N 1
ATOM 702 C CA . GLY A 1 94 ? -3.514 -7.322 2.766 1.00 83.06 94 GLY A CA 1
ATOM 703 C C . GLY A 1 94 ? -3.257 -8.611 1.989 1.00 83.06 94 GLY A C 1
ATOM 704 O O . GLY A 1 94 ? -2.158 -8.781 1.464 1.00 83.06 94 GLY A O 1
ATOM 705 N N . GLU A 1 95 ? -4.252 -9.490 1.854 1.00 82.00 95 GLU A N 1
ATOM 706 C CA . GLU A 1 95 ? -4.152 -10.694 1.014 1.00 82.00 95 GLU A CA 1
ATOM 707 C C . GLU A 1 95 ? -3.927 -10.338 -0.463 1.00 82.00 95 GLU A C 1
ATOM 709 O O . GLU A 1 95 ? -3.029 -10.889 -1.105 1.00 82.00 95 GLU A O 1
ATOM 714 N N . LEU A 1 96 ? -4.688 -9.371 -0.990 1.00 85.06 96 LEU A N 1
ATOM 715 C CA . LEU A 1 96 ? -4.537 -8.906 -2.372 1.00 85.06 96 LEU A CA 1
ATOM 716 C C . LEU A 1 96 ? -3.157 -8.290 -2.616 1.00 85.06 96 LEU A C 1
ATOM 718 O O . LEU A 1 96 ? -2.503 -8.609 -3.612 1.00 85.06 96 LEU A O 1
ATOM 722 N N . GLU A 1 97 ? -2.699 -7.426 -1.709 1.00 86.81 97 GLU A N 1
ATOM 723 C CA . GLU A 1 97 ? -1.366 -6.832 -1.815 1.00 86.81 97 GLU A CA 1
ATOM 724 C C . GLU A 1 97 ? -0.273 -7.897 -1.759 1.00 86.81 97 GLU A C 1
ATOM 726 O O . GLU A 1 97 ? 0.632 -7.886 -2.594 1.00 86.81 97 GLU A O 1
ATOM 731 N N . MET A 1 98 ? -0.369 -8.854 -0.835 1.00 82.31 98 MET A N 1
ATOM 732 C CA . MET A 1 98 ? 0.616 -9.924 -0.698 1.00 82.31 98 MET A CA 1
ATOM 733 C C . MET A 1 98 ? 0.725 -10.771 -1.973 1.00 82.31 98 MET A C 1
ATOM 735 O O . MET A 1 98 ? 1.836 -11.074 -2.411 1.00 82.31 98 MET A O 1
ATOM 739 N N . ASP A 1 99 ? -0.399 -11.104 -2.609 1.00 85.25 99 ASP A N 1
ATOM 740 C CA . ASP A 1 99 ? -0.409 -11.835 -3.879 1.00 85.25 99 ASP A CA 1
ATOM 741 C C . ASP A 1 99 ? 0.280 -11.049 -5.006 1.00 85.25 99 ASP A C 1
ATOM 743 O O . ASP A 1 99 ? 0.987 -11.630 -5.837 1.00 85.25 99 ASP A O 1
ATOM 747 N N . ILE A 1 100 ? 0.097 -9.725 -5.054 1.00 87.62 100 ILE A N 1
ATOM 748 C CA . ILE A 1 100 ? 0.788 -8.857 -6.018 1.00 87.62 100 ILE A CA 1
ATOM 749 C C . ILE A 1 100 ? 2.296 -8.838 -5.725 1.00 87.62 100 ILE A C 1
ATOM 751 O O . ILE A 1 100 ? 3.102 -9.017 -6.644 1.00 87.62 100 ILE A O 1
ATOM 755 N N . GLN A 1 101 ? 2.684 -8.681 -4.456 1.00 83.75 101 GLN A N 1
ATOM 756 C CA . GLN A 1 101 ? 4.087 -8.674 -4.034 1.00 83.75 101 GLN A CA 1
ATOM 757 C C . GLN A 1 101 ? 4.800 -9.987 -4.350 1.00 83.75 101 GLN A C 1
ATOM 759 O O . GLN A 1 101 ? 5.913 -9.967 -4.876 1.00 83.75 101 GLN A O 1
ATOM 764 N N . ASP A 1 102 ? 4.165 -11.131 -4.083 1.00 83.31 102 ASP A N 1
ATOM 765 C CA . ASP A 1 102 ? 4.737 -12.452 -4.367 1.00 83.31 102 ASP A CA 1
ATOM 766 C C . ASP A 1 102 ? 5.007 -12.614 -5.871 1.00 83.31 102 ASP A C 1
ATOM 768 O O . ASP A 1 102 ? 6.080 -13.073 -6.273 1.00 83.31 102 ASP A O 1
ATOM 772 N N . ARG A 1 103 ? 4.096 -12.134 -6.733 1.00 87.75 103 ARG A N 1
ATOM 773 C CA . ARG A 1 103 ? 4.328 -12.120 -8.187 1.00 87.75 103 ARG A CA 1
ATOM 774 C C . ARG A 1 103 ? 5.536 -11.265 -8.567 1.00 87.75 103 ARG A C 1
ATOM 776 O O . ARG A 1 103 ? 6.385 -11.734 -9.330 1.00 87.75 103 ARG A O 1
ATOM 783 N N . ILE A 1 104 ? 5.639 -10.041 -8.043 1.00 86.69 104 ILE A N 1
ATOM 784 C CA . ILE A 1 104 ? 6.778 -9.142 -8.310 1.00 86.69 104 ILE A CA 1
ATOM 785 C C . ILE A 1 104 ? 8.087 -9.788 -7.841 1.00 86.69 104 ILE A C 1
ATOM 787 O O . ILE A 1 104 ? 9.078 -9.802 -8.580 1.00 86.69 104 ILE A O 1
ATOM 791 N N . LEU A 1 105 ? 8.090 -10.369 -6.639 1.00 82.75 105 LEU A N 1
ATOM 792 C CA . LEU A 1 105 ? 9.241 -11.056 -6.064 1.00 82.75 105 LEU A CA 1
ATOM 793 C C . LEU A 1 105 ? 9.692 -12.226 -6.938 1.00 82.75 105 LEU A C 1
ATOM 795 O O . LEU A 1 105 ? 10.877 -12.336 -7.255 1.00 82.75 105 LEU A O 1
ATOM 799 N N . GLN A 1 106 ? 8.769 -13.089 -7.352 1.00 83.06 106 GLN A N 1
ATOM 800 C CA . GLN A 1 106 ? 9.093 -14.242 -8.190 1.00 83.06 106 GLN A CA 1
ATOM 801 C C . GLN A 1 106 ? 9.646 -13.810 -9.551 1.00 83.06 106 GLN A C 1
ATOM 803 O O . GLN A 1 106 ? 10.642 -14.369 -10.020 1.00 83.06 106 GLN A O 1
ATOM 808 N N . ALA A 1 107 ? 9.055 -12.778 -10.158 1.00 86.38 107 ALA A N 1
ATOM 809 C CA . ALA A 1 107 ? 9.502 -12.232 -11.437 1.00 86.38 107 ALA A CA 1
ATOM 810 C C . ALA A 1 107 ? 10.874 -11.546 -11.346 1.00 86.38 107 ALA A C 1
ATOM 812 O O . ALA A 1 107 ? 11.618 -11.500 -12.323 1.00 86.38 107 ALA A O 1
ATOM 813 N N . SER A 1 108 ? 11.261 -11.068 -10.162 1.00 81.69 108 SER A N 1
ATOM 814 C CA . SER A 1 108 ? 12.555 -10.419 -9.929 1.00 81.69 108 SER A CA 1
ATOM 815 C C . SER A 1 108 ? 13.777 -11.305 -10.186 1.00 81.69 108 SER A C 1
ATOM 817 O O . SER A 1 108 ? 14.887 -10.809 -10.411 1.00 81.69 108 SER A O 1
ATOM 819 N N . GLU A 1 109 ? 13.575 -12.621 -10.135 1.00 82.25 109 GLU A N 1
ATOM 820 C CA . GLU A 1 109 ? 14.602 -13.631 -10.380 1.00 82.25 109 GLU A CA 1
ATOM 821 C C . GLU A 1 109 ? 14.614 -14.119 -11.838 1.00 82.25 109 GLU A C 1
ATOM 823 O O . GLU A 1 109 ? 15.517 -14.863 -12.232 1.00 82.25 109 GLU A O 1
ATOM 828 N N . GLN A 1 110 ? 13.642 -13.676 -12.638 1.00 83.44 110 GLN A N 1
ATOM 829 C CA . GLN A 1 110 ? 13.465 -14.019 -14.046 1.00 83.44 110 GLN A CA 1
ATOM 830 C C . GLN A 1 110 ? 14.137 -12.979 -14.970 1.00 83.44 110 GLN A C 1
ATOM 832 O O . GLN A 1 110 ? 14.718 -11.992 -14.497 1.00 83.44 110 GLN A O 1
ATOM 837 N N . PRO A 1 111 ? 14.143 -13.189 -16.303 1.00 91.69 111 PRO A N 1
ATOM 838 C CA . PRO A 1 111 ? 14.544 -12.158 -17.255 1.00 91.69 111 PRO A CA 1
ATOM 839 C C . PRO A 1 111 ? 13.791 -10.837 -17.046 1.00 91.69 111 PRO A C 1
ATOM 841 O O . PRO A 1 111 ? 12.646 -10.810 -16.604 1.00 91.69 111 PRO A O 1
ATOM 844 N N . VAL A 1 112 ? 14.442 -9.727 -17.401 1.00 88.56 112 VAL A N 1
ATOM 845 C CA . VAL A 1 112 ? 13.920 -8.368 -17.169 1.00 88.56 112 VAL A CA 1
ATOM 846 C C . VAL A 1 112 ? 12.561 -8.150 -17.836 1.00 88.56 112 VAL A C 1
ATOM 848 O O . VAL A 1 112 ? 11.717 -7.454 -17.283 1.00 88.56 112 VAL A O 1
ATOM 851 N N . GLU A 1 113 ? 12.339 -8.754 -18.999 1.00 93.06 113 GLU A N 1
ATOM 852 C CA . GLU A 1 113 ? 11.081 -8.665 -19.734 1.00 93.06 113 GLU A CA 1
ATOM 853 C C . GLU A 1 113 ? 9.902 -9.252 -18.941 1.00 93.06 113 GLU A C 1
ATOM 855 O O . GLU A 1 113 ? 8.826 -8.664 -18.945 1.00 93.06 113 GLU A O 1
ATOM 860 N N . GLU A 1 114 ? 10.114 -10.349 -18.206 1.00 92.69 114 GLU A N 1
ATOM 861 C CA . GLU A 1 114 ? 9.073 -10.958 -17.365 1.00 92.69 114 GLU A CA 1
ATOM 862 C C . GLU A 1 114 ? 8.741 -10.068 -16.162 1.00 92.69 114 GLU A C 1
ATOM 864 O O . GLU A 1 114 ? 7.574 -9.869 -15.830 1.00 92.69 114 GLU A O 1
ATOM 869 N N . LEU A 1 115 ? 9.759 -9.466 -15.540 1.00 90.69 115 LEU A N 1
ATOM 870 C CA . LEU A 1 115 ? 9.556 -8.502 -14.458 1.00 90.69 115 LEU A CA 1
ATOM 871 C C . LEU A 1 115 ? 8.799 -7.258 -14.934 1.00 90.69 115 LEU A C 1
ATOM 873 O O . LEU A 1 115 ? 7.931 -6.765 -14.222 1.00 90.69 115 LEU A O 1
ATOM 877 N N . ILE A 1 116 ? 9.103 -6.760 -16.132 1.00 93.62 116 ILE A N 1
ATOM 878 C CA . ILE A 1 116 ? 8.390 -5.633 -16.740 1.00 93.62 116 ILE A CA 1
ATOM 879 C C . ILE A 1 116 ? 6.899 -5.953 -16.909 1.00 93.62 116 ILE A C 1
ATOM 881 O O . ILE A 1 116 ? 6.069 -5.147 -16.497 1.00 93.62 116 ILE A O 1
ATOM 885 N N . GLU A 1 117 ? 6.560 -7.124 -17.456 1.00 95.44 117 GLU A N 1
ATOM 886 C CA . GLU A 1 117 ? 5.161 -7.544 -17.630 1.00 95.44 117 GLU A CA 1
ATOM 887 C C . GLU A 1 117 ? 4.429 -7.665 -16.286 1.00 95.44 117 GLU A C 1
ATOM 889 O O . GLU A 1 117 ? 3.282 -7.232 -16.156 1.00 95.44 117 GLU A O 1
ATOM 894 N N . VAL A 1 118 ? 5.101 -8.204 -15.265 1.00 95.25 118 VAL A N 1
ATOM 895 C CA . VAL A 1 118 ? 4.530 -8.320 -13.918 1.00 95.25 118 VAL A CA 1
ATOM 896 C C . VAL A 1 118 ? 4.351 -6.958 -13.251 1.00 95.25 118 VAL A C 1
ATOM 898 O O . VAL A 1 118 ? 3.330 -6.749 -12.605 1.00 95.25 118 VAL A O 1
ATOM 901 N N . LEU A 1 119 ? 5.281 -6.016 -13.429 1.00 94.38 119 LEU A N 1
ATOM 902 C CA . LEU A 1 119 ? 5.127 -4.647 -12.928 1.00 94.38 119 LEU A CA 1
ATOM 903 C C . LEU A 1 119 ? 3.972 -3.916 -13.621 1.00 94.38 119 LEU A C 1
ATOM 905 O O . LEU A 1 119 ? 3.186 -3.256 -12.945 1.00 94.38 119 LEU A O 1
ATOM 909 N N . ASP A 1 120 ? 3.837 -4.062 -14.943 1.00 97.31 120 ASP A N 1
ATOM 910 C CA . ASP A 1 120 ? 2.729 -3.470 -15.702 1.00 97.31 120 ASP A CA 1
ATOM 911 C C . ASP A 1 120 ? 1.372 -3.991 -15.191 1.00 97.31 120 ASP A C 1
ATOM 913 O O . ASP A 1 120 ? 0.438 -3.208 -15.005 1.00 97.31 120 ASP A O 1
ATOM 917 N N . GLN A 1 121 ? 1.270 -5.295 -14.902 1.00 97.56 121 GLN A N 1
ATOM 918 C CA . GLN A 1 121 ? 0.060 -5.885 -14.325 1.00 97.56 121 GLN A CA 1
ATOM 919 C C . GLN A 1 121 ? -0.155 -5.465 -12.864 1.00 97.56 121 GLN A C 1
ATOM 921 O O . GLN A 1 121 ? -1.269 -5.105 -12.504 1.00 97.56 121 GLN A O 1
ATOM 926 N N . ALA A 1 122 ? 0.893 -5.433 -12.038 1.00 94.31 122 ALA A N 1
ATOM 927 C CA . ALA A 1 122 ? 0.797 -5.016 -10.640 1.00 94.31 122 ALA A CA 1
ATOM 928 C C . ALA A 1 122 ? 0.279 -3.578 -10.492 1.00 94.31 122 ALA A C 1
ATOM 930 O O . ALA A 1 122 ? -0.546 -3.309 -9.626 1.00 94.31 122 ALA A O 1
ATOM 931 N N . ILE A 1 123 ? 0.708 -2.658 -11.363 1.00 95.94 123 ILE A N 1
ATOM 932 C CA . ILE A 1 123 ? 0.198 -1.278 -11.382 1.00 95.94 123 ILE A CA 1
ATOM 933 C C . ILE A 1 123 ? -1.318 -1.257 -11.628 1.00 95.94 123 ILE A C 1
ATOM 935 O O . ILE A 1 123 ? -2.011 -0.434 -11.036 1.00 95.94 123 ILE A O 1
ATOM 939 N N . ILE A 1 124 ? -1.832 -2.148 -12.482 1.00 96.56 124 ILE A N 1
ATOM 940 C CA . ILE A 1 124 ? -3.272 -2.288 -12.740 1.00 96.56 124 ILE A CA 1
ATOM 941 C C . ILE A 1 124 ? -3.968 -2.929 -11.538 1.00 96.56 124 ILE A C 1
ATOM 943 O O . ILE A 1 124 ? -5.001 -2.435 -11.104 1.00 96.56 124 ILE A O 1
ATOM 947 N N . ASP A 1 125 ? -3.408 -3.995 -10.972 1.00 94.94 125 ASP A N 1
ATOM 948 C CA . ASP A 1 125 ? -4.010 -4.702 -9.836 1.00 94.94 125 ASP A CA 1
ATOM 949 C C . ASP A 1 125 ? -4.104 -3.801 -8.590 1.00 94.94 125 ASP A C 1
ATOM 951 O O . ASP A 1 125 ? -5.057 -3.887 -7.822 1.00 94.94 125 ASP A O 1
ATOM 955 N N . TYR A 1 126 ? -3.172 -2.858 -8.422 1.00 93.75 126 TYR A N 1
ATOM 956 C CA . TYR A 1 126 ? -3.249 -1.853 -7.361 1.00 93.75 126 TYR A CA 1
ATOM 957 C C . TYR A 1 126 ? -4.433 -0.879 -7.513 1.00 93.75 126 TYR A C 1
ATOM 959 O O . TYR A 1 126 ? -4.836 -0.288 -6.514 1.00 93.75 126 TYR A O 1
ATOM 967 N N . ASP A 1 127 ? -5.035 -0.722 -8.702 1.00 94.62 127 ASP A N 1
ATOM 968 C CA . ASP A 1 127 ? -6.326 -0.020 -8.817 1.00 94.62 127 ASP A CA 1
ATOM 969 C C . ASP A 1 127 ? -7.438 -0.768 -8.069 1.00 94.62 127 ASP A C 1
ATOM 971 O O . ASP A 1 127 ? -8.246 -0.138 -7.390 1.00 94.62 127 ASP A O 1
ATOM 975 N N . GLU A 1 128 ? -7.443 -2.103 -8.110 1.00 94.31 128 GLU A N 1
ATOM 976 C CA . GLU A 1 128 ? -8.403 -2.920 -7.357 1.00 94.31 128 GLU A CA 1
ATOM 977 C C . GLU A 1 128 ? -8.165 -2.818 -5.843 1.00 94.31 128 GLU A C 1
ATOM 979 O O . GLU A 1 128 ? -9.120 -2.687 -5.077 1.00 94.31 128 GLU A O 1
ATOM 984 N N . VAL A 1 129 ? -6.901 -2.801 -5.403 1.00 93.44 129 VAL A N 1
ATOM 985 C CA . VAL A 1 129 ? -6.546 -2.585 -3.986 1.00 93.44 129 VAL A CA 1
ATOM 986 C C . VAL A 1 129 ? -7.076 -1.231 -3.500 1.00 93.44 129 VAL A C 1
ATOM 988 O O . VAL A 1 129 ? -7.720 -1.156 -2.451 1.00 93.44 129 VAL A O 1
ATOM 991 N N . ILE A 1 130 ? -6.871 -0.165 -4.283 1.00 95.19 130 ILE A N 1
ATOM 992 C CA . ILE A 1 130 ? -7.387 1.181 -3.988 1.00 95.19 130 ILE A CA 1
ATOM 993 C C . ILE A 1 130 ? -8.916 1.159 -3.881 1.00 95.19 130 ILE A C 1
ATOM 995 O O . ILE A 1 130 ? -9.461 1.619 -2.875 1.00 95.19 130 ILE A O 1
ATOM 999 N N . GLU A 1 131 ? -9.610 0.587 -4.869 1.00 94.81 131 GLU A N 1
ATOM 1000 C CA . GLU A 1 131 ? -11.074 0.472 -4.858 1.00 94.81 131 GLU A CA 1
ATOM 1001 C C . GLU A 1 131 ? -11.577 -0.300 -3.626 1.00 94.81 131 GLU A C 1
ATOM 1003 O O . GLU A 1 131 ? -12.591 0.072 -3.022 1.00 94.81 131 GLU A O 1
ATOM 1008 N N . ARG A 1 132 ? -10.855 -1.350 -3.209 1.00 93.50 132 ARG A N 1
ATOM 1009 C CA . ARG A 1 132 ? -11.203 -2.155 -2.035 1.00 93.50 132 ARG A CA 1
ATOM 1010 C C . ARG A 1 132 ? -11.087 -1.355 -0.747 1.00 93.50 132 ARG A C 1
ATOM 1012 O O . ARG A 1 132 ? -12.026 -1.388 0.047 1.00 93.50 132 ARG A O 1
ATOM 1019 N N . VAL A 1 133 ? -10.003 -0.596 -0.574 1.00 94.38 133 VAL A N 1
ATOM 1020 C CA . VAL A 1 133 ? -9.832 0.309 0.573 1.00 94.38 133 VAL A CA 1
ATOM 1021 C C . VAL A 1 133 ? -10.905 1.396 0.557 1.00 94.38 133 VAL A C 1
ATOM 1023 O O . VAL A 1 133 ? -11.549 1.639 1.576 1.00 94.38 133 VAL A O 1
ATOM 1026 N N . GLU A 1 134 ? -11.172 2.028 -0.589 1.00 94.88 134 GLU A N 1
ATOM 1027 C CA . GLU A 1 134 ? -12.208 3.061 -0.719 1.00 94.88 134 GLU A CA 1
ATOM 1028 C C . GLU A 1 134 ? -13.607 2.551 -0.339 1.00 94.88 134 GLU A C 1
ATOM 1030 O O . GLU A 1 134 ? -14.398 3.300 0.251 1.00 94.88 134 GLU A O 1
ATOM 1035 N N . ALA A 1 135 ? -13.905 1.281 -0.619 1.00 95.19 135 ALA A N 1
ATOM 1036 C CA . ALA A 1 135 ? -15.186 0.651 -0.316 1.00 95.19 135 ALA A CA 1
ATOM 1037 C C . ALA A 1 135 ? -15.405 0.348 1.179 1.00 95.19 135 ALA A C 1
ATOM 1039 O O . ALA A 1 135 ? -16.564 0.188 1.583 1.00 95.19 135 ALA A O 1
ATOM 1040 N N . ILE A 1 136 ? -14.346 0.312 1.999 1.00 92.81 136 ILE A N 1
ATOM 1041 C CA . ILE A 1 136 ? -14.442 0.035 3.442 1.00 92.81 136 ILE A CA 1
ATOM 1042 C C . ILE A 1 136 ? -15.344 1.078 4.106 1.00 92.81 136 ILE A C 1
ATOM 1044 O O . ILE A 1 136 ? -15.150 2.291 3.963 1.00 92.81 136 ILE A O 1
ATOM 1048 N N . LYS A 1 137 ? -16.355 0.625 4.846 1.00 91.81 137 LYS A N 1
ATOM 1049 C CA . LYS A 1 137 ? -17.284 1.511 5.555 1.00 91.81 137 LYS A CA 1
ATOM 1050 C C . LYS A 1 137 ? -16.880 1.601 7.013 1.00 91.81 137 LYS A C 1
ATOM 1052 O O . LYS A 1 137 ? -16.842 0.595 7.704 1.00 91.81 137 LYS A O 1
ATOM 1057 N N . VAL A 1 138 ? -16.637 2.821 7.472 1.00 91.06 138 VAL A N 1
ATOM 1058 C CA . VAL A 1 138 ? -16.246 3.107 8.850 1.00 91.06 138 VAL A CA 1
ATOM 1059 C C . VAL A 1 138 ? -17.177 4.154 9.444 1.00 91.06 138 VAL A C 1
ATOM 1061 O O . VAL A 1 138 ? -17.524 5.135 8.786 1.00 91.06 138 VAL A O 1
ATOM 1064 N N . ASP A 1 139 ? -17.591 3.933 10.689 1.00 86.69 139 ASP A N 1
ATOM 1065 C CA . ASP A 1 139 ? -18.601 4.761 11.360 1.00 86.69 139 ASP A CA 1
ATOM 1066 C C . ASP A 1 139 ? -17.990 5.760 12.367 1.00 86.69 139 ASP A C 1
ATOM 1068 O O . ASP A 1 139 ? -18.702 6.612 12.905 1.00 86.69 139 ASP A O 1
ATOM 1072 N N . SER A 1 140 ? -16.676 5.693 12.622 1.00 89.06 140 SER A N 1
ATOM 1073 C CA . SER A 1 140 ? -15.979 6.562 13.578 1.00 89.06 140 SER A CA 1
ATOM 1074 C C . SER A 1 140 ? -14.924 7.450 12.913 1.00 89.06 140 SER A C 1
ATOM 1076 O O . SER A 1 140 ? -14.286 7.062 11.938 1.00 89.06 140 SER A O 1
ATOM 1078 N N . GLU A 1 141 ? -14.704 8.648 13.468 1.00 92.00 141 GLU A N 1
ATOM 1079 C CA . GLU A 1 141 ? -13.674 9.581 12.977 1.00 92.00 141 GLU A CA 1
ATOM 1080 C C . GLU A 1 141 ? -12.257 8.992 13.057 1.00 92.00 141 GLU A C 1
ATOM 1082 O O . GLU A 1 141 ? -11.396 9.334 12.254 1.00 92.00 141 GLU A O 1
ATOM 1087 N N . GLU A 1 142 ? -12.005 8.118 14.031 1.00 92.88 142 GLU A N 1
ATOM 1088 C CA . GLU A 1 142 ? -10.711 7.457 14.212 1.00 92.88 142 GLU A CA 1
ATOM 1089 C C . GLU A 1 142 ? -10.457 6.414 13.123 1.00 92.88 142 GLU A C 1
ATOM 1091 O O . GLU A 1 142 ? -9.392 6.416 12.512 1.00 92.88 142 GLU A O 1
ATOM 1096 N N . LEU A 1 143 ? -11.458 5.585 12.817 1.00 91.69 143 LEU A N 1
ATOM 1097 C CA . LEU A 1 143 ? -11.364 4.609 11.731 1.00 91.69 143 LEU A CA 1
ATOM 1098 C C . LEU A 1 143 ? -11.381 5.275 10.355 1.00 91.69 143 LEU A C 1
ATOM 1100 O O . LEU A 1 143 ? -10.743 4.782 9.433 1.00 91.69 143 LEU A O 1
ATOM 1104 N N . GLN A 1 144 ? -12.051 6.421 10.214 1.00 94.81 144 GLN A N 1
ATOM 1105 C CA . GLN A 1 144 ? -11.968 7.231 8.999 1.00 94.81 144 GLN A CA 1
ATOM 1106 C C . GLN A 1 144 ? -10.536 7.709 8.743 1.00 94.81 144 GLN A C 1
ATOM 1108 O O . GLN A 1 144 ? -10.065 7.602 7.615 1.00 94.81 144 GLN A O 1
ATOM 1113 N N . LYS A 1 145 ? -9.820 8.161 9.779 1.00 94.00 145 LYS A N 1
ATOM 1114 C CA . LYS A 1 145 ? -8.399 8.522 9.653 1.00 94.00 145 LYS A CA 1
ATOM 1115 C C . LYS A 1 145 ? -7.523 7.316 9.330 1.00 94.00 145 LYS A C 1
ATOM 1117 O O . LYS A 1 145 ? -6.687 7.416 8.442 1.00 94.00 145 LYS A O 1
ATOM 1122 N N . ALA A 1 146 ? -7.741 6.183 9.998 1.00 91.94 146 ALA A N 1
ATOM 1123 C CA . ALA A 1 146 ? -6.999 4.957 9.709 1.00 91.94 146 ALA A CA 1
ATOM 1124 C C . ALA A 1 146 ? -7.203 4.511 8.250 1.00 91.94 146 ALA A C 1
ATOM 1126 O O . ALA A 1 146 ? -6.239 4.243 7.540 1.00 91.94 146 ALA A O 1
ATOM 1127 N N . LYS A 1 147 ? -8.449 4.525 7.764 1.00 94.06 147 LYS A N 1
ATOM 1128 C CA . LYS A 1 147 ? -8.785 4.252 6.362 1.00 94.06 147 LYS A CA 1
ATOM 1129 C C . LYS A 1 147 ? -8.096 5.225 5.398 1.00 94.06 147 LYS A C 1
ATOM 1131 O O . LYS A 1 147 ? -7.594 4.799 4.364 1.00 94.06 147 LYS A O 1
ATOM 1136 N N . GLU A 1 148 ? -8.086 6.521 5.709 1.00 95.88 148 GLU A N 1
ATOM 1137 C CA . GLU A 1 148 ? -7.391 7.533 4.902 1.00 95.88 148 GLU A CA 1
ATOM 1138 C C . GLU A 1 148 ? -5.879 7.275 4.848 1.00 95.88 148 GLU A C 1
ATOM 1140 O O . GLU A 1 148 ? -5.301 7.354 3.767 1.00 95.88 148 GLU A O 1
ATOM 1145 N N . GLY A 1 149 ? -5.264 6.894 5.972 1.00 93.69 149 GLY A N 1
ATOM 1146 C CA . GLY A 1 149 ? -3.854 6.499 6.033 1.00 93.69 149 GLY A CA 1
ATOM 1147 C C . GLY A 1 149 ? -3.549 5.248 5.205 1.00 93.69 149 GLY A C 1
ATOM 1148 O O . GLY A 1 149 ? -2.588 5.247 4.439 1.00 93.69 149 GLY A O 1
ATOM 1149 N N . ALA A 1 150 ? -4.401 4.218 5.277 1.00 92.12 150 ALA A N 1
ATOM 1150 C CA . ALA A 1 150 ? -4.279 3.030 4.429 1.00 92.12 150 ALA A CA 1
ATOM 1151 C C . ALA A 1 150 ? -4.362 3.392 2.938 1.00 92.12 150 ALA A C 1
ATOM 1153 O O . ALA A 1 150 ? -3.535 2.961 2.137 1.00 92.12 150 ALA A O 1
ATOM 1154 N N . LEU A 1 151 ? -5.336 4.229 2.566 1.00 94.75 151 LEU A N 1
ATOM 1155 C CA . LEU A 1 151 ? -5.518 4.675 1.187 1.00 94.75 151 LEU A CA 1
ATOM 1156 C C . LEU A 1 151 ? -4.314 5.484 0.688 1.00 94.75 151 LEU A C 1
ATOM 1158 O O . LEU A 1 151 ? -3.880 5.293 -0.448 1.00 94.75 151 LEU A O 1
ATOM 1162 N N . GLU A 1 152 ? -3.768 6.377 1.513 1.00 94.12 152 GLU A N 1
ATOM 1163 C CA . GLU A 1 152 ? -2.548 7.123 1.193 1.00 94.12 152 GLU A CA 1
ATOM 1164 C C . GLU A 1 152 ? -1.365 6.175 0.959 1.00 94.12 152 GLU A C 1
ATOM 1166 O O . GLU A 1 152 ? -0.698 6.286 -0.072 1.00 94.12 152 GLU A O 1
ATOM 1171 N N . GLY A 1 153 ? -1.159 5.201 1.850 1.00 90.62 153 GLY A N 1
ATOM 1172 C CA . GLY A 1 153 ? -0.098 4.202 1.728 1.00 90.62 153 GLY A CA 1
ATOM 1173 C C . GLY A 1 153 ? -0.185 3.404 0.426 1.00 90.62 153 GLY A C 1
ATOM 1174 O O . GLY A 1 153 ? 0.793 3.338 -0.322 1.00 90.62 153 GLY A O 1
ATOM 1175 N N . VAL A 1 154 ? -1.364 2.860 0.104 1.00 91.88 154 VAL A N 1
ATOM 1176 C CA . VAL A 1 154 ? -1.591 2.080 -1.127 1.00 91.88 154 V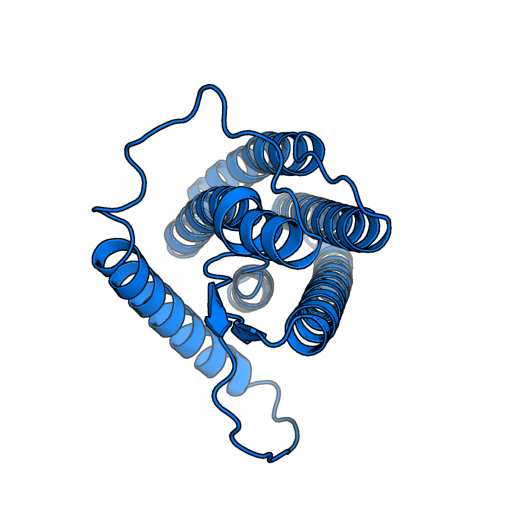AL A CA 1
ATOM 1177 C C . VAL A 1 154 ? -1.347 2.933 -2.380 1.00 91.88 154 VAL A C 1
ATOM 1179 O O . VAL A 1 154 ? -0.712 2.477 -3.335 1.00 91.88 154 VAL A O 1
ATOM 1182 N N . ASN A 1 155 ? -1.789 4.197 -2.383 1.00 94.69 155 ASN A N 1
ATOM 1183 C CA . ASN A 1 155 ? -1.535 5.111 -3.501 1.00 94.69 155 ASN A CA 1
ATOM 1184 C C . ASN A 1 155 ? -0.040 5.407 -3.675 1.00 94.69 155 ASN A C 1
ATOM 1186 O O . ASN A 1 155 ? 0.476 5.326 -4.792 1.00 94.69 155 ASN A O 1
ATOM 1190 N N . LEU A 1 156 ? 0.670 5.713 -2.585 1.00 91.94 156 LEU A N 1
ATOM 1191 C CA . LEU A 1 156 ? 2.115 5.949 -2.617 1.00 91.94 156 LEU A CA 1
ATOM 1192 C C . LEU A 1 156 ? 2.874 4.719 -3.115 1.00 91.94 156 LEU A C 1
ATOM 1194 O O . LEU A 1 156 ? 3.828 4.854 -3.888 1.00 91.94 156 LEU A O 1
ATOM 1198 N N . TYR A 1 157 ? 2.432 3.523 -2.730 1.00 89.44 157 TYR A N 1
ATOM 1199 C CA . TYR A 1 157 ? 3.043 2.299 -3.216 1.00 89.44 157 TYR A CA 1
ATOM 1200 C C . TYR A 1 157 ? 2.844 2.116 -4.720 1.00 89.44 157 TYR A C 1
ATOM 1202 O O . TYR A 1 157 ? 3.816 1.879 -5.444 1.00 89.44 157 TYR A O 1
ATOM 1210 N N . LYS A 1 158 ? 1.619 2.316 -5.220 1.00 94.38 158 LYS A N 1
ATOM 1211 C CA . LYS A 1 158 ? 1.337 2.285 -6.660 1.00 94.38 158 LYS A CA 1
ATOM 1212 C C . LYS A 1 158 ? 2.196 3.295 -7.427 1.00 94.38 158 LYS A C 1
ATOM 1214 O O . LYS A 1 158 ? 2.773 2.948 -8.458 1.00 94.38 158 LYS A O 1
ATOM 1219 N N . GLU A 1 159 ? 2.322 4.529 -6.932 1.00 94.62 159 GLU A N 1
ATOM 1220 C CA . GLU A 1 159 ? 3.214 5.540 -7.523 1.00 94.62 159 GLU A CA 1
ATOM 1221 C C . GLU A 1 159 ? 4.668 5.051 -7.577 1.00 94.62 159 GLU A C 1
ATOM 1223 O O . GLU A 1 159 ? 5.362 5.257 -8.577 1.00 94.62 159 GLU A O 1
ATOM 1228 N N . SER A 1 160 ? 5.125 4.368 -6.525 1.00 90.94 160 SER A N 1
ATOM 1229 C CA . SER A 1 160 ? 6.463 3.784 -6.480 1.00 90.94 160 SER A CA 1
ATOM 1230 C C . SER A 1 160 ? 6.644 2.695 -7.550 1.00 90.94 160 SER A C 1
ATOM 1232 O O . SER A 1 160 ? 7.644 2.724 -8.270 1.00 90.94 160 SER A O 1
ATOM 1234 N N . LEU A 1 161 ? 5.656 1.812 -7.753 1.00 92.44 161 LEU A N 1
ATOM 1235 C CA . LEU A 1 161 ? 5.683 0.786 -8.803 1.00 92.44 161 LEU A CA 1
ATOM 1236 C C . LEU A 1 161 ? 5.740 1.398 -10.205 1.00 92.44 161 LEU A C 1
ATOM 1238 O O . LEU A 1 161 ? 6.512 0.935 -11.047 1.00 92.44 161 LEU A O 1
ATOM 1242 N N . VAL A 1 162 ? 4.972 2.466 -10.449 1.00 95.75 162 VAL A N 1
ATOM 1243 C CA . VAL A 1 162 ? 5.015 3.213 -11.717 1.00 95.75 162 VAL A CA 1
ATOM 1244 C C . VAL A 1 162 ? 6.422 3.745 -11.967 1.00 95.75 162 VAL A C 1
ATOM 1246 O O . VAL A 1 162 ? 6.997 3.498 -13.027 1.00 95.75 162 VAL A O 1
ATOM 1249 N N . LEU A 1 163 ? 7.021 4.415 -10.980 1.00 93.81 163 LEU A N 1
ATOM 1250 C CA . LEU A 1 163 ? 8.382 4.935 -11.107 1.00 93.81 163 LEU A CA 1
ATOM 1251 C C . LEU A 1 163 ? 9.409 3.815 -11.292 1.00 93.81 163 LEU A C 1
ATOM 1253 O O . LEU A 1 163 ? 10.353 3.975 -12.067 1.00 93.81 163 LEU A O 1
ATOM 1257 N N . TYR A 1 164 ? 9.224 2.669 -10.633 1.00 91.38 164 TYR A N 1
ATOM 1258 C CA . TYR A 1 164 ? 10.091 1.514 -10.831 1.00 91.38 164 TYR A CA 1
ATOM 1259 C C . TYR A 1 164 ? 10.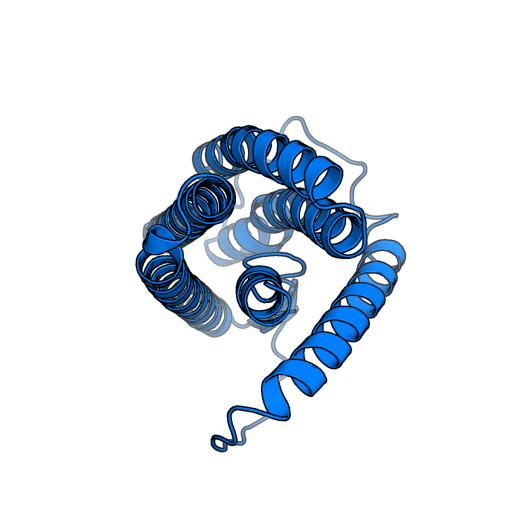015 0.996 -12.260 1.00 91.38 164 TYR A C 1
ATOM 1261 O O . TYR A 1 164 ? 11.050 0.807 -12.908 1.00 91.38 164 TYR A O 1
ATOM 1269 N N . ARG A 1 165 ? 8.802 0.853 -12.789 1.00 93.94 165 ARG A N 1
ATOM 1270 C CA . ARG A 1 165 ? 8.588 0.458 -14.174 1.00 93.94 165 ARG A CA 1
ATOM 1271 C C . ARG A 1 165 ? 9.218 1.447 -15.157 1.00 93.94 165 ARG A C 1
ATOM 1273 O O . ARG A 1 165 ? 9.846 1.015 -16.126 1.00 93.94 165 ARG A O 1
ATOM 1280 N N . GLU A 1 166 ? 9.115 2.747 -14.892 1.00 94.38 166 GLU A N 1
ATOM 1281 C CA . GLU A 1 166 ? 9.743 3.792 -15.707 1.00 94.38 166 GLU A CA 1
ATOM 1282 C C . GLU A 1 166 ? 11.276 3.692 -15.722 1.00 94.38 166 GLU A C 1
ATOM 1284 O O . GLU A 1 166 ? 11.884 4.030 -16.736 1.00 94.38 166 GLU A O 1
ATOM 1289 N N . THR A 1 167 ? 11.923 3.179 -14.665 1.00 92.56 167 THR A N 1
ATOM 1290 C CA . THR A 1 167 ? 13.398 3.071 -14.629 1.00 92.56 167 THR A CA 1
ATOM 1291 C C . THR A 1 167 ? 13.990 2.158 -15.705 1.00 92.56 167 THR A C 1
ATOM 1293 O O . THR A 1 167 ? 15.164 2.304 -16.055 1.00 92.56 167 THR A O 1
ATOM 1296 N N . PHE A 1 168 ? 13.196 1.229 -16.247 1.00 92.19 168 PHE A N 1
ATOM 1297 C CA . PHE A 1 168 ? 13.623 0.358 -17.343 1.00 92.19 168 PHE A CA 1
ATOM 1298 C C . PHE A 1 168 ? 13.708 1.104 -18.682 1.00 92.19 168 PHE A C 1
ATOM 1300 O O . PHE A 1 168 ? 14.549 0.763 -19.514 1.00 92.19 168 PHE A O 1
ATOM 1307 N N . ASP A 1 169 ? 12.886 2.140 -18.864 1.00 95.06 169 ASP A N 1
ATOM 1308 C CA . ASP A 1 169 ? 12.879 2.991 -20.057 1.00 95.06 169 ASP A CA 1
ATOM 1309 C C . ASP A 1 169 ? 13.762 4.239 -19.873 1.00 95.06 169 ASP A C 1
ATOM 1311 O O . ASP A 1 169 ? 14.434 4.682 -20.809 1.00 95.06 169 ASP A O 1
ATOM 1315 N N . ASP A 1 170 ? 13.808 4.779 -18.654 1.00 94.62 170 ASP A N 1
ATOM 1316 C CA . ASP A 1 170 ? 14.621 5.926 -18.260 1.00 94.62 170 ASP A CA 1
ATOM 1317 C C . ASP A 1 170 ? 15.303 5.692 -16.897 1.00 94.62 170 ASP A C 1
ATOM 1319 O O . ASP A 1 170 ? 14.746 6.011 -15.841 1.00 94.62 170 ASP A O 1
ATOM 1323 N N . PRO A 1 171 ? 16.566 5.223 -16.892 1.00 91.38 171 PRO A N 1
ATOM 1324 C CA . PRO A 1 171 ? 17.325 5.012 -15.661 1.00 91.38 171 PRO A CA 1
ATOM 1325 C C . PRO A 1 171 ? 17.512 6.270 -14.798 1.00 91.38 171 PRO A C 1
ATOM 1327 O O . PRO A 1 171 ? 17.865 6.155 -13.626 1.00 91.38 171 PRO A O 1
ATOM 1330 N N . SER A 1 172 ? 17.292 7.480 -15.332 1.00 92.88 172 SER A N 1
ATOM 1331 C CA . SER A 1 172 ? 17.396 8.712 -14.539 1.00 92.88 172 SER A CA 1
ATOM 1332 C C . SER A 1 172 ? 16.283 8.858 -13.493 1.00 92.88 172 SER A C 1
ATOM 1334 O O . SER A 1 172 ? 16.460 9.606 -12.528 1.00 92.88 172 SER A O 1
ATOM 1336 N N . LYS A 1 173 ? 15.189 8.091 -13.620 1.00 90.31 173 LYS A N 1
ATOM 1337 C CA . LYS A 1 173 ? 14.101 8.032 -12.634 1.00 90.31 173 LYS A CA 1
ATOM 1338 C C . LYS A 1 173 ? 14.459 7.285 -11.347 1.00 90.31 173 LYS A C 1
ATOM 1340 O O . LYS A 1 173 ? 13.701 7.358 -10.387 1.00 90.31 173 LYS A O 1
ATOM 1345 N N . GLU A 1 174 ? 15.615 6.618 -11.272 1.00 86.94 174 GLU A N 1
ATOM 1346 C CA . GLU A 1 174 ? 16.005 5.820 -10.097 1.00 86.94 174 GLU A CA 1
ATOM 1347 C C . GLU A 1 174 ? 15.964 6.622 -8.786 1.00 86.94 174 GLU A C 1
ATOM 1349 O O . GLU A 1 174 ? 15.447 6.140 -7.783 1.00 86.94 174 GLU A O 1
ATOM 1354 N N . ALA A 1 175 ? 16.447 7.868 -8.790 1.00 88.94 175 ALA A N 1
ATOM 1355 C CA . ALA A 1 175 ? 16.430 8.707 -7.591 1.00 88.94 175 ALA A CA 1
ATOM 1356 C C . ALA A 1 175 ? 15.010 9.124 -7.165 1.00 88.94 175 ALA A C 1
ATOM 1358 O O . ALA A 1 175 ? 14.737 9.234 -5.973 1.00 88.94 175 ALA A O 1
ATOM 1359 N N . GLU A 1 176 ? 14.119 9.356 -8.132 1.00 91.19 176 GLU A N 1
ATOM 1360 C CA . GLU A 1 176 ? 12.713 9.698 -7.884 1.00 91.19 176 GLU A CA 1
ATOM 1361 C C . GLU A 1 176 ? 11.961 8.495 -7.306 1.00 91.19 176 GLU A C 1
ATOM 1363 O O . GLU A 1 176 ? 11.260 8.621 -6.307 1.00 91.19 176 GLU A O 1
ATOM 1368 N N . MET A 1 177 ? 12.183 7.315 -7.885 1.00 88.50 177 MET A N 1
ATOM 1369 C CA . MET A 1 177 ? 11.630 6.050 -7.411 1.00 88.50 177 MET A CA 1
ATOM 1370 C C . MET A 1 177 ? 12.064 5.727 -5.974 1.00 88.50 177 MET A C 1
ATOM 1372 O O . MET A 1 177 ? 11.217 5.385 -5.155 1.00 88.50 177 MET A O 1
ATOM 1376 N N . ILE A 1 178 ? 13.349 5.901 -5.638 1.00 83.69 178 ILE A N 1
ATOM 1377 C CA . ILE A 1 178 ? 13.845 5.706 -4.264 1.00 83.69 178 ILE A CA 1
ATOM 1378 C C . ILE A 1 178 ? 13.174 6.694 -3.304 1.00 83.69 178 ILE A C 1
ATOM 1380 O O . ILE A 1 178 ? 12.686 6.289 -2.257 1.00 83.69 178 ILE A O 1
ATOM 1384 N N . ALA A 1 179 ? 13.099 7.979 -3.668 1.00 88.50 179 ALA A N 1
ATOM 1385 C CA . ALA A 1 179 ? 12.450 8.982 -2.826 1.00 88.50 179 ALA A CA 1
ATOM 1386 C C . ALA A 1 179 ? 10.963 8.670 -2.593 1.00 88.50 179 ALA A C 1
ATOM 1388 O O . ALA A 1 179 ? 10.462 8.869 -1.488 1.00 88.50 179 ALA A O 1
ATOM 1389 N N . LYS A 1 180 ? 10.268 8.146 -3.609 1.00 90.31 180 LYS A N 1
ATOM 1390 C CA . LYS A 1 180 ? 8.874 7.717 -3.481 1.00 90.31 180 LYS A CA 1
ATOM 1391 C C . LYS A 1 180 ? 8.729 6.477 -2.597 1.00 90.31 180 LYS A C 1
ATOM 1393 O O . LYS A 1 180 ? 7.816 6.438 -1.780 1.00 90.31 180 LYS A O 1
ATOM 1398 N N . GLY A 1 181 ? 9.649 5.517 -2.702 1.00 83.12 181 GLY A N 1
ATOM 1399 C CA . GLY A 1 181 ? 9.740 4.390 -1.769 1.00 83.12 181 GLY A CA 1
ATOM 1400 C C . GLY A 1 181 ? 9.900 4.860 -0.318 1.00 83.12 181 GLY A C 1
ATOM 1401 O O . GLY A 1 181 ? 9.155 4.430 0.553 1.00 83.12 181 GLY A O 1
ATOM 1402 N N . ASP A 1 182 ? 10.775 5.839 -0.073 1.00 85.69 182 ASP A N 1
ATOM 1403 C CA . ASP A 1 182 ? 10.966 6.426 1.260 1.00 85.69 182 ASP A CA 1
ATOM 1404 C C . ASP A 1 182 ? 9.731 7.201 1.771 1.00 85.69 182 ASP A C 1
ATOM 1406 O O . ASP A 1 182 ? 9.568 7.374 2.982 1.00 85.69 182 ASP A O 1
ATOM 1410 N N . GLU A 1 183 ? 8.916 7.789 0.889 1.00 87.75 183 GLU A N 1
ATOM 1411 C CA . GLU A 1 183 ? 7.638 8.427 1.258 1.00 87.75 183 GLU A CA 1
ATOM 1412 C C . GLU A 1 183 ? 6.613 7.373 1.668 1.00 87.75 183 GLU A C 1
ATOM 1414 O O . GLU A 1 183 ? 5.984 7.498 2.720 1.00 87.75 183 GLU A O 1
ATOM 1419 N N . PHE A 1 184 ? 6.514 6.316 0.867 1.00 86.94 184 PHE A N 1
ATOM 1420 C CA . PHE A 1 184 ? 5.684 5.158 1.140 1.00 86.94 184 PHE A CA 1
ATOM 1421 C C . PHE A 1 184 ? 6.029 4.514 2.496 1.00 86.94 184 PHE A C 1
ATOM 1423 O O . PHE A 1 184 ? 5.142 4.379 3.333 1.00 86.94 184 PHE A O 1
ATOM 1430 N N . GLU A 1 185 ? 7.303 4.208 2.770 1.00 83.31 185 GLU A N 1
ATOM 1431 C CA . GLU A 1 185 ? 7.722 3.581 4.037 1.00 83.31 185 GLU A CA 1
ATOM 1432 C C . GLU A 1 185 ? 7.336 4.427 5.260 1.00 83.31 185 GLU A C 1
ATOM 1434 O O . GLU A 1 185 ? 6.945 3.901 6.303 1.00 83.31 185 GLU A O 1
ATOM 1439 N N . LYS A 1 186 ? 7.410 5.760 5.143 1.00 87.38 186 LYS A N 1
ATOM 1440 C CA . LYS A 1 186 ? 6.990 6.665 6.224 1.00 87.38 186 LYS A CA 1
ATOM 1441 C C . LYS A 1 186 ? 5.477 6.660 6.423 1.00 87.38 186 LYS A C 1
ATOM 1443 O O . LYS A 1 186 ? 5.032 6.710 7.566 1.00 87.38 186 LYS A O 1
ATOM 1448 N N . SER A 1 187 ? 4.708 6.634 5.336 1.00 88.31 187 SER A N 1
ATOM 1449 C CA . SER A 1 187 ? 3.245 6.553 5.389 1.00 88.31 187 SER A CA 1
ATOM 1450 C C . SER A 1 187 ? 2.791 5.221 5.996 1.00 88.31 187 SER A C 1
ATOM 1452 O O . SER A 1 187 ? 1.979 5.223 6.919 1.00 88.31 187 SER A O 1
ATOM 1454 N N . ALA A 1 188 ? 3.409 4.113 5.578 1.00 85.19 188 ALA A N 1
ATOM 1455 C CA . ALA A 1 188 ? 3.212 2.777 6.136 1.00 85.19 188 ALA A CA 1
ATOM 1456 C C . ALA A 1 188 ? 3.436 2.743 7.654 1.00 85.19 188 ALA A C 1
ATOM 1458 O O . ALA A 1 188 ? 2.575 2.300 8.415 1.00 85.19 188 ALA A O 1
ATOM 1459 N N . ALA A 1 189 ? 4.585 3.258 8.101 1.00 84.81 189 ALA A N 1
ATOM 1460 C CA . ALA A 1 189 ? 4.926 3.310 9.516 1.00 84.81 189 ALA A CA 1
ATOM 1461 C C . ALA A 1 189 ? 3.917 4.148 10.315 1.00 84.81 189 ALA A C 1
ATOM 1463 O O . ALA A 1 189 ? 3.445 3.703 11.357 1.00 84.81 189 ALA A O 1
ATOM 1464 N N . ALA A 1 190 ? 3.532 5.323 9.804 1.00 87.56 190 ALA A N 1
ATOM 1465 C CA . ALA A 1 190 ? 2.549 6.182 10.462 1.00 87.56 190 ALA A CA 1
ATOM 1466 C C . ALA A 1 190 ? 1.170 5.511 10.582 1.00 87.56 190 ALA A C 1
ATOM 1468 O O . ALA A 1 190 ? 0.548 5.571 11.639 1.00 87.56 190 ALA A O 1
ATOM 1469 N N . PHE A 1 191 ? 0.716 4.825 9.530 1.00 89.00 191 PHE A N 1
ATOM 1470 C CA . PHE A 1 191 ? -0.529 4.060 9.562 1.00 89.00 191 PHE A CA 1
ATOM 1471 C C . PHE A 1 191 ? -0.497 2.960 10.635 1.00 89.00 191 PHE A C 1
ATOM 1473 O O . PHE A 1 191 ? -1.444 2.812 11.409 1.00 89.00 191 PHE A O 1
ATOM 1480 N N . HIS A 1 192 ? 0.604 2.213 10.733 1.00 85.75 192 HIS A N 1
ATOM 1481 C CA . HIS A 1 192 ? 0.759 1.188 11.764 1.00 85.75 192 HIS A CA 1
ATOM 1482 C C . HIS A 1 192 ? 0.860 1.758 13.177 1.00 85.75 192 HIS A C 1
ATOM 1484 O O . HIS A 1 192 ? 0.318 1.162 14.110 1.00 85.75 192 HIS A O 1
ATOM 1490 N N . ASP A 1 193 ? 1.516 2.902 13.355 1.00 88.50 193 ASP A N 1
ATOM 1491 C CA . ASP A 1 193 ? 1.549 3.608 14.635 1.00 88.50 193 ASP A CA 1
ATOM 1492 C C . ASP A 1 193 ? 0.131 4.022 15.064 1.00 88.50 193 ASP A C 1
ATOM 1494 O O . ASP A 1 193 ? -0.269 3.750 16.199 1.00 88.50 193 ASP A O 1
ATOM 1498 N N . ASP A 1 194 ? -0.674 4.561 14.144 1.00 89.31 194 ASP A N 1
ATOM 1499 C CA . ASP A 1 194 ? -2.073 4.919 14.405 1.00 89.31 194 ASP A CA 1
ATOM 1500 C C . ASP A 1 194 ? -2.914 3.689 14.804 1.00 89.31 194 ASP A C 1
ATOM 1502 O O . ASP A 1 194 ? -3.681 3.736 15.774 1.00 89.31 194 ASP A O 1
ATOM 1506 N N . LEU A 1 195 ? -2.753 2.553 14.111 1.00 89.50 195 LEU A N 1
ATOM 1507 C CA . LEU A 1 195 ? -3.437 1.305 14.477 1.00 89.50 195 LEU A CA 1
ATOM 1508 C C . LEU A 1 195 ? -2.981 0.759 15.829 1.00 89.50 195 LEU A C 1
ATOM 1510 O O . LEU A 1 195 ? -3.810 0.269 16.598 1.00 89.50 195 LEU A O 1
ATOM 1514 N N . ASN A 1 196 ? -1.695 0.875 16.156 1.00 87.69 196 ASN A N 1
ATOM 1515 C CA . ASN A 1 196 ? -1.167 0.508 17.466 1.00 87.69 196 ASN A CA 1
ATOM 1516 C C . ASN A 1 196 ? -1.765 1.371 18.584 1.00 87.69 196 ASN A C 1
ATOM 1518 O O . ASN A 1 196 ? -2.148 0.844 19.635 1.00 87.69 196 ASN A O 1
ATOM 1522 N N . GLU A 1 197 ? -1.886 2.684 18.371 1.00 90.19 197 GLU A N 1
ATOM 1523 C CA . GLU A 1 197 ? -2.521 3.592 19.328 1.00 90.19 197 GLU A CA 1
ATOM 1524 C C . GLU A 1 197 ? -4.003 3.245 19.541 1.00 90.19 197 GLU A C 1
ATOM 1526 O O . GLU A 1 197 ? -4.471 3.184 20.687 1.00 90.19 197 GLU A O 1
ATOM 1531 N N . LEU A 1 198 ? -4.734 2.951 18.460 1.00 90.19 198 LEU A N 1
ATOM 1532 C CA . LEU A 1 198 ? -6.134 2.523 18.528 1.00 90.19 198 LEU A CA 1
ATOM 1533 C C . LEU A 1 198 ? -6.287 1.157 19.207 1.00 90.19 198 LEU A C 1
ATOM 1535 O O . LEU A 1 198 ? -7.129 1.004 20.095 1.00 90.19 198 LEU A O 1
ATOM 1539 N N . ALA A 1 199 ? -5.432 0.190 18.883 1.00 88.12 199 ALA A N 1
ATOM 1540 C CA . ALA A 1 199 ? -5.427 -1.114 19.534 1.00 88.12 199 ALA A CA 1
ATOM 1541 C C . ALA A 1 199 ? -5.193 -0.981 21.038 1.00 88.12 199 ALA A C 1
ATOM 1543 O O . ALA A 1 199 ? -5.975 -1.505 21.836 1.00 88.12 199 ALA A O 1
ATOM 1544 N N . ALA A 1 200 ? -4.185 -0.203 21.442 1.00 88.31 200 ALA A N 1
ATOM 1545 C CA . ALA A 1 200 ? -3.895 0.050 22.847 1.00 88.31 200 ALA A CA 1
ATOM 1546 C C . ALA A 1 200 ? -5.073 0.727 23.564 1.00 88.31 200 ALA A C 1
ATOM 1548 O O . ALA A 1 200 ? -5.411 0.345 24.692 1.00 88.31 200 ALA A O 1
ATOM 1549 N N . LYS A 1 201 ? -5.734 1.691 22.908 1.00 89.62 201 LYS A N 1
ATOM 1550 C CA . LYS A 1 201 ? -6.943 2.353 23.421 1.00 89.62 201 LYS A CA 1
ATOM 1551 C C . LYS A 1 201 ? -8.070 1.352 23.690 1.00 89.62 201 LYS A C 1
ATOM 1553 O O . LYS A 1 201 ? -8.738 1.467 24.720 1.00 89.62 201 LYS A O 1
ATOM 1558 N N . TYR A 1 202 ? -8.257 0.372 22.809 1.00 86.94 202 TYR A N 1
ATOM 1559 C CA . TYR A 1 202 ? -9.314 -0.639 22.908 1.00 86.94 202 TYR A CA 1
ATOM 1560 C C . TYR A 1 202 ? -8.902 -1.912 23.671 1.00 86.94 202 TYR A C 1
ATOM 1562 O O . TYR A 1 202 ? -9.716 -2.810 23.879 1.00 86.94 202 TYR A O 1
ATOM 1570 N N . GLY A 1 203 ? -7.669 -1.975 24.185 1.00 83.44 203 GLY A N 1
ATOM 1571 C CA . GLY A 1 203 ? -7.184 -3.095 24.999 1.00 83.44 203 GLY A CA 1
ATOM 1572 C C . GLY A 1 203 ? -6.726 -4.310 24.188 1.00 83.44 203 GLY A C 1
ATOM 1573 O O . GLY A 1 203 ? -6.718 -5.433 24.705 1.00 83.44 203 GLY A O 1
ATOM 1574 N N . TYR A 1 204 ? -6.326 -4.082 22.943 1.00 80.50 204 TYR A N 1
ATOM 1575 C CA . TYR A 1 204 ? -5.719 -5.062 22.059 1.00 80.50 204 TYR A CA 1
ATOM 1576 C C . TYR A 1 204 ? -4.224 -4.782 21.877 1.00 80.50 204 TYR A C 1
ATOM 1578 O O . TYR A 1 204 ? -3.725 -3.681 22.108 1.00 80.50 204 TYR A O 1
ATOM 1586 N N . THR A 1 205 ? -3.507 -5.818 21.477 1.00 78.31 205 THR A N 1
ATOM 1587 C CA . THR A 1 205 ? -2.170 -5.759 20.909 1.00 78.31 205 THR A CA 1
ATOM 1588 C C . THR A 1 205 ? -2.338 -5.948 19.416 1.00 78.31 205 THR A C 1
ATOM 1590 O O . THR A 1 205 ? -2.883 -6.960 18.979 1.00 78.31 205 THR A O 1
ATOM 1593 N N . TYR A 1 206 ? -1.902 -4.951 18.663 1.00 72.50 206 TYR A N 1
ATOM 1594 C CA . TYR A 1 206 ? -1.786 -5.034 17.222 1.00 72.50 206 TYR A CA 1
ATOM 1595 C C . TYR A 1 206 ? -0.393 -5.565 16.898 1.00 72.50 206 TYR A C 1
ATOM 1597 O O . TYR A 1 206 ? 0.599 -5.086 17.452 1.00 72.50 206 TYR A O 1
ATOM 1605 N N . THR A 1 207 ? -0.328 -6.597 16.066 1.00 64.56 207 THR A N 1
ATOM 1606 C CA . THR A 1 207 ? 0.946 -7.175 15.635 1.00 64.56 207 THR A CA 1
ATOM 1607 C C . THR A 1 207 ? 1.105 -6.859 14.163 1.00 64.56 207 THR A C 1
ATOM 1609 O O . THR A 1 207 ? 0.250 -7.236 13.361 1.00 64.56 207 THR A O 1
ATOM 1612 N N . GLN A 1 208 ? 2.168 -6.130 13.833 1.00 61.38 208 GLN A N 1
ATOM 1613 C CA . GLN A 1 208 ? 2.623 -6.050 12.456 1.00 61.38 208 GLN A CA 1
ATOM 1614 C C . GLN A 1 208 ? 3.264 -7.408 12.104 1.00 61.38 208 GLN A C 1
ATOM 1616 O O . GLN A 1 208 ? 3.950 -7.962 12.971 1.00 61.38 208 GLN A O 1
ATOM 1621 N N . PRO A 1 209 ? 2.991 -7.965 10.915 1.00 47.53 209 PRO A N 1
ATOM 1622 C CA . PRO A 1 209 ? 3.750 -9.089 10.371 1.00 47.53 209 PRO A CA 1
ATOM 1623 C C . PRO A 1 209 ? 5.250 -8.792 10.282 1.00 47.53 209 PRO A C 1
ATOM 1625 O O . PRO A 1 209 ? 5.615 -7.610 10.069 1.00 47.53 209 PRO A O 1
#